Protein AF-A0A834Y189-F1 (afdb_monomer_lite)

pLDDT: mean 79.18, std 19.05, range [30.12, 98.69]

Structure (mmCIF, N/CA/C/O backbone):
data_AF-A0A834Y189-F1
#
_entry.id   AF-A0A834Y189-F1
#
loop_
_atom_site.group_PDB
_atom_site.id
_atom_site.type_symbol
_atom_site.label_atom_id
_atom_site.label_alt_id
_atom_site.label_comp_id
_atom_site.label_asym_id
_atom_site.label_entity_id
_atom_site.label_seq_id
_atom_site.pdbx_PDB_ins_code
_atom_site.Cartn_x
_atom_site.Cartn_y
_atom_site.Cartn_z
_atom_site.occupancy
_atom_site.B_iso_or_equiv
_atom_site.auth_seq_id
_atom_site.auth_comp_id
_atom_site.auth_asym_id
_atom_site.auth_atom_id
_atom_site.pdbx_PDB_model_num
ATOM 1 N N . MET A 1 1 ? -4.504 -9.231 -26.567 1.00 49.62 1 MET A N 1
ATOM 2 C CA . MET A 1 1 ? -4.259 -10.343 -25.628 1.00 49.62 1 MET A CA 1
ATOM 3 C C . MET A 1 1 ? -4.879 -11.575 -26.252 1.00 49.62 1 MET A C 1
ATOM 5 O O . MET A 1 1 ? -5.899 -11.419 -26.913 1.00 49.62 1 MET A O 1
ATOM 9 N N . ASP A 1 2 ? -4.226 -12.731 -26.145 1.00 50.38 2 ASP A N 1
ATOM 10 C CA . ASP A 1 2 ? -4.807 -14.002 -26.591 1.00 50.38 2 ASP A CA 1
ATOM 11 C C . ASP A 1 2 ? -6.052 -14.277 -25.727 1.00 50.38 2 ASP A C 1
ATOM 13 O O . ASP A 1 2 ? -5.916 -14.271 -24.502 1.00 50.38 2 ASP A O 1
ATOM 17 N N . PRO A 1 3 ? -7.253 -14.459 -26.307 1.00 55.09 3 PRO A N 1
ATOM 18 C CA . PRO A 1 3 ? -8.461 -14.758 -25.537 1.00 55.09 3 PRO A CA 1
ATOM 19 C C . PRO A 1 3 ? -8.361 -16.066 -24.729 1.00 55.09 3 PRO A C 1
ATOM 21 O O . PRO A 1 3 ? -9.138 -16.248 -23.798 1.00 55.09 3 PRO A O 1
ATOM 24 N N . ASN A 1 4 ? -7.385 -16.933 -25.030 1.00 58.22 4 ASN A N 1
ATOM 25 C CA . ASN A 1 4 ? -7.093 -18.169 -24.295 1.00 58.22 4 ASN A CA 1
ATOM 26 C C . ASN A 1 4 ? -5.763 -18.113 -23.514 1.00 58.22 4 ASN A C 1
ATOM 28 O O . ASN A 1 4 ? -5.221 -19.153 -23.124 1.00 58.22 4 ASN A O 1
ATOM 32 N N . GLY A 1 5 ? -5.200 -16.916 -23.325 1.00 69.88 5 GLY A N 1
ATOM 33 C CA . GLY A 1 5 ? -3.936 -16.707 -22.624 1.00 69.88 5 GLY A CA 1
ATOM 34 C C . GLY A 1 5 ? -4.126 -16.187 -21.200 1.00 69.88 5 GLY A C 1
ATOM 35 O O . GLY A 1 5 ? -4.955 -15.313 -20.956 1.00 69.88 5 GLY A O 1
ATOM 36 N N . ILE A 1 6 ? -3.320 -16.688 -20.264 1.00 81.19 6 ILE A N 1
ATOM 37 C CA . ILE A 1 6 ? -3.220 -16.156 -18.897 1.00 81.19 6 ILE A CA 1
ATOM 38 C C . ILE A 1 6 ? -1.883 -15.438 -18.771 1.00 81.19 6 ILE A C 1
ATOM 40 O O . ILE A 1 6 ? -0.857 -15.970 -19.180 1.00 81.19 6 ILE A O 1
ATOM 44 N N . THR A 1 7 ? -1.868 -14.246 -18.185 1.00 86.31 7 THR A N 1
ATOM 45 C CA . THR A 1 7 ? -0.626 -13.516 -17.919 1.00 86.31 7 THR A CA 1
ATOM 46 C C . THR A 1 7 ? -0.438 -13.353 -16.420 1.00 86.31 7 THR A C 1
ATOM 48 O O . THR A 1 7 ? -1.322 -12.832 -15.743 1.00 86.31 7 THR A O 1
ATOM 51 N N . LEU A 1 8 ? 0.733 -13.744 -15.920 1.00 87.25 8 LEU A N 1
ATOM 52 C CA . LEU A 1 8 ? 1.151 -13.524 -14.540 1.00 87.25 8 LEU A CA 1
ATOM 53 C C . LEU A 1 8 ? 2.216 -12.433 -14.495 1.00 87.25 8 LEU A C 1
ATOM 55 O O . LEU A 1 8 ? 3.194 -12.505 -15.236 1.00 87.25 8 LEU A O 1
ATOM 59 N N . TYR A 1 9 ? 2.039 -11.467 -13.602 1.00 89.25 9 TYR A N 1
ATOM 60 C CA . TYR A 1 9 ? 3.057 -10.489 -13.234 1.00 89.25 9 TYR A CA 1
ATOM 61 C C . TYR A 1 9 ? 3.503 -10.772 -11.803 1.00 89.25 9 TYR A C 1
ATOM 63 O O . TYR A 1 9 ? 2.657 -10.977 -10.935 1.00 89.25 9 TYR A O 1
ATOM 71 N N . SER A 1 10 ? 4.808 -10.787 -11.552 1.00 84.94 10 SER A N 1
ATOM 72 C CA . SER A 1 10 ? 5.345 -11.076 -10.221 1.00 84.94 10 SER A CA 1
ATOM 73 C C . SER A 1 10 ? 6.594 -10.256 -9.934 1.00 84.94 10 SER A C 1
ATOM 75 O O . SER A 1 10 ? 7.507 -10.211 -10.759 1.00 84.94 10 SER A O 1
ATOM 77 N N . GLY A 1 11 ? 6.626 -9.646 -8.752 1.00 78.75 11 GLY A N 1
ATOM 78 C CA . GLY A 1 11 ? 7.853 -9.211 -8.096 1.00 78.75 11 GLY A CA 1
ATOM 79 C C . GLY A 1 11 ? 8.262 -10.302 -7.116 1.00 78.75 11 GLY A C 1
ATOM 80 O O . GLY A 1 11 ? 7.440 -10.673 -6.280 1.00 78.75 11 GLY A O 1
ATOM 81 N N . VAL A 1 12 ? 9.454 -10.877 -7.251 1.00 69.69 12 VAL A N 1
ATOM 82 C CA . VAL A 1 12 ? 9.902 -11.962 -6.364 1.00 69.69 12 VAL A CA 1
ATOM 83 C C . VAL A 1 12 ? 11.290 -11.653 -5.813 1.00 69.69 12 VAL A C 1
ATOM 85 O O . VAL A 1 12 ? 12.196 -11.381 -6.605 1.00 69.69 12 VAL A O 1
ATOM 88 N N . PRO A 1 13 ? 11.476 -11.717 -4.481 1.00 54.81 13 PRO A N 1
ATOM 89 C CA . PRO A 1 13 ? 12.799 -11.647 -3.880 1.00 54.81 13 PRO A CA 1
ATOM 90 C C . PRO A 1 13 ? 13.594 -12.934 -4.164 1.00 54.81 13 PRO A C 1
ATOM 92 O O . PRO A 1 13 ? 13.035 -13.997 -4.446 1.00 54.81 13 PRO A O 1
ATOM 95 N N . ARG A 1 14 ? 14.926 -12.830 -4.121 1.00 62.88 14 ARG A N 1
ATOM 96 C CA . ARG A 1 14 ? 15.864 -13.888 -4.538 1.00 62.88 14 ARG A CA 1
ATOM 97 C C . ARG A 1 14 ? 15.847 -15.110 -3.607 1.00 62.88 14 ARG A C 1
ATOM 99 O O . ARG A 1 14 ? 15.723 -14.970 -2.395 1.00 62.88 14 ARG A O 1
ATOM 106 N N . PHE A 1 15 ? 16.091 -16.304 -4.166 1.00 50.66 15 PHE A N 1
ATOM 107 C CA . PHE A 1 15 ? 16.378 -17.519 -3.378 1.00 50.66 15 PHE A CA 1
ATOM 108 C C . PHE A 1 15 ? 17.760 -17.449 -2.707 1.00 50.66 15 PHE A C 1
ATOM 110 O O . PHE A 1 15 ? 17.912 -17.843 -1.555 1.00 50.66 15 PHE A O 1
ATOM 117 N N . ASN A 1 16 ? 18.762 -16.905 -3.410 1.00 54.81 16 ASN A N 1
ATOM 118 C CA . ASN A 1 16 ? 20.085 -16.627 -2.863 1.00 54.81 16 ASN A CA 1
ATOM 119 C C . ASN A 1 16 ? 20.350 -15.115 -2.872 1.00 54.81 16 ASN A C 1
ATOM 121 O O . ASN A 1 16 ? 20.464 -14.510 -3.938 1.00 54.81 16 ASN A O 1
ATOM 125 N N . LYS A 1 17 ? 20.475 -14.511 -1.684 1.00 53.56 17 LYS A N 1
ATOM 126 C CA . LYS A 1 17 ? 20.729 -13.068 -1.526 1.00 53.56 17 LYS A CA 1
ATOM 127 C C . LYS A 1 17 ? 22.071 -12.610 -2.125 1.00 53.56 17 LYS A C 1
ATOM 129 O O . LYS A 1 17 ? 22.239 -11.418 -2.339 1.00 53.56 17 LYS A O 1
ATOM 134 N N . SER A 1 18 ? 23.006 -13.522 -2.425 1.00 49.28 18 SER A N 1
ATOM 135 C CA . SER A 1 18 ? 24.303 -13.179 -3.036 1.00 49.28 18 SER A CA 1
ATOM 136 C C . SER A 1 18 ? 24.320 -13.152 -4.570 1.00 49.28 18 SER A C 1
ATOM 138 O O . SER A 1 18 ? 25.328 -12.756 -5.154 1.00 49.28 18 SER A O 1
ATOM 140 N N . ASP A 1 19 ? 23.233 -13.543 -5.246 1.00 51.47 19 ASP A N 1
ATOM 141 C CA . ASP A 1 19 ? 23.161 -13.523 -6.711 1.00 51.47 19 ASP A CA 1
ATOM 142 C C . ASP A 1 19 ? 22.630 -12.174 -7.223 1.00 51.47 19 ASP A C 1
ATOM 144 O O . ASP A 1 19 ? 21.427 -11.979 -7.403 1.00 51.47 19 ASP A O 1
ATOM 148 N N . TYR A 1 20 ? 23.528 -11.206 -7.425 1.00 49.34 20 TYR A N 1
ATOM 149 C CA . TYR A 1 20 ? 23.245 -9.838 -7.910 1.00 49.34 20 TYR A CA 1
ATOM 150 C C . TYR A 1 20 ? 22.796 -9.756 -9.380 1.00 49.34 20 TYR A C 1
ATOM 152 O O . TYR A 1 20 ? 22.623 -8.665 -9.932 1.00 49.34 20 TYR A O 1
ATOM 160 N N . TYR A 1 21 ? 22.585 -10.905 -10.025 1.00 50.84 21 TYR A N 1
ATOM 161 C CA . TYR A 1 21 ? 22.419 -11.012 -11.472 1.00 50.84 21 TYR A CA 1
ATOM 162 C C . TYR A 1 21 ? 21.023 -11.436 -11.919 1.00 50.84 21 TYR A C 1
ATOM 164 O O . TYR A 1 21 ? 20.782 -11.534 -13.124 1.00 50.84 21 TYR A O 1
ATOM 172 N N . SER A 1 22 ? 20.102 -11.649 -10.980 1.00 52.84 22 SER A N 1
ATOM 173 C CA . SER A 1 22 ? 18.756 -12.134 -11.271 1.00 52.84 22 SER A CA 1
ATOM 174 C C . SER A 1 22 ? 17.738 -10.985 -11.386 1.00 52.84 22 SER A C 1
ATOM 176 O O . SER A 1 22 ? 17.732 -10.084 -10.546 1.00 52.84 22 SER A O 1
ATOM 178 N N . PRO A 1 23 ? 16.862 -10.993 -12.407 1.00 58.03 23 PRO A N 1
ATOM 179 C CA . PRO A 1 23 ? 15.781 -10.023 -12.504 1.00 58.03 23 PRO A CA 1
ATOM 180 C C . PRO A 1 23 ? 14.774 -10.244 -11.369 1.00 58.03 23 PRO A C 1
ATOM 182 O O . PRO A 1 23 ? 14.603 -11.370 -10.914 1.00 58.03 23 PRO A O 1
ATOM 185 N N . SER A 1 24 ? 14.094 -9.191 -10.921 1.00 72.56 24 SER A N 1
ATOM 186 C CA . SER A 1 24 ? 13.143 -9.271 -9.804 1.00 72.56 24 SER A CA 1
ATOM 187 C C . SER A 1 24 ? 11.694 -8.965 -10.189 1.00 72.56 24 SER A C 1
ATOM 189 O O . SER A 1 24 ? 10.791 -9.392 -9.477 1.00 72.56 24 SER A O 1
ATOM 191 N N . ILE A 1 25 ? 11.437 -8.344 -11.354 1.00 82.12 25 ILE A N 1
ATOM 192 C CA . ILE A 1 25 ? 10.079 -8.154 -11.903 1.00 82.12 25 ILE A CA 1
ATOM 193 C C . ILE A 1 25 ? 9.897 -8.930 -13.204 1.00 82.12 25 ILE A C 1
ATOM 195 O O . ILE A 1 25 ? 10.585 -8.682 -14.201 1.00 82.12 25 ILE A O 1
ATOM 199 N N . PHE A 1 26 ? 8.885 -9.795 -13.218 1.00 84.56 26 PHE A N 1
ATOM 200 C CA . PHE A 1 26 ? 8.598 -10.726 -14.301 1.00 84.56 26 PHE A CA 1
ATOM 201 C C . PHE A 1 26 ? 7.186 -10.568 -14.847 1.00 84.56 26 PHE A C 1
ATOM 203 O O . PHE A 1 26 ? 6.243 -10.263 -14.116 1.00 84.56 26 PHE A O 1
ATOM 210 N N . ARG A 1 27 ? 7.041 -10.876 -16.135 1.00 87.75 27 ARG A N 1
ATOM 211 C CA . ARG A 1 27 ? 5.776 -11.276 -16.743 1.00 87.75 27 ARG A CA 1
ATOM 212 C C . ARG A 1 27 ? 5.956 -12.611 -17.430 1.00 87.75 27 ARG A C 1
ATOM 214 O O . ARG A 1 27 ? 6.825 -12.725 -18.287 1.00 87.75 27 ARG A O 1
ATOM 221 N N . THR A 1 28 ? 5.086 -13.560 -17.119 1.00 85.69 28 THR A N 1
ATOM 222 C CA . THR A 1 28 ? 4.997 -14.837 -17.828 1.00 85.69 28 THR A CA 1
ATOM 223 C C . THR A 1 28 ? 3.644 -14.922 -18.516 1.00 85.69 28 THR A C 1
ATOM 225 O O . THR A 1 28 ? 2.607 -14.792 -17.861 1.00 85.69 28 THR A O 1
ATOM 228 N N . ASN A 1 29 ? 3.644 -15.118 -19.834 1.00 83.50 29 ASN A N 1
ATOM 229 C CA . ASN A 1 29 ? 2.428 -15.416 -20.583 1.00 83.50 29 ASN A CA 1
ATOM 230 C C . ASN A 1 29 ? 2.274 -16.930 -20.715 1.00 83.50 29 ASN A C 1
ATOM 232 O O . ASN A 1 29 ? 3.210 -17.620 -21.108 1.00 83.50 29 ASN A O 1
ATOM 236 N N . PHE A 1 30 ? 1.079 -17.431 -20.439 1.00 82.50 30 PHE A N 1
ATOM 237 C CA . PHE A 1 30 ? 0.715 -18.836 -20.517 1.00 82.50 30 PHE A CA 1
ATOM 238 C C . PHE A 1 30 ? -0.356 -19.046 -21.577 1.00 82.50 30 PHE A C 1
ATOM 240 O O . PHE A 1 30 ? -1.273 -18.234 -21.706 1.00 82.50 30 PHE A O 1
ATOM 247 N N . LYS A 1 31 ? -0.278 -20.169 -22.291 1.00 82.12 31 LYS A N 1
ATOM 248 C CA . LYS A 1 31 ? -1.359 -20.658 -23.147 1.00 82.12 31 LYS A CA 1
ATOM 249 C C . LYS A 1 31 ? -2.154 -21.704 -22.396 1.00 82.12 31 LYS A C 1
ATOM 251 O O . LYS A 1 31 ? -1.568 -22.666 -21.900 1.00 82.12 31 LYS A O 1
ATOM 256 N N . LEU A 1 32 ? -3.476 -21.574 -22.391 1.00 77.62 32 LEU A N 1
ATOM 257 C CA . LEU A 1 32 ? -4.332 -22.663 -21.951 1.00 77.62 32 LEU A CA 1
ATOM 258 C C . LEU A 1 32 ? -4.356 -23.758 -23.023 1.00 77.62 32 LEU A C 1
ATOM 260 O O . LEU A 1 32 ? -4.771 -23.532 -24.162 1.00 77.62 32 LEU A O 1
ATOM 264 N N . LYS A 1 33 ? -3.898 -24.955 -22.661 1.00 78.12 33 LYS A N 1
ATOM 265 C CA . LYS A 1 33 ? -4.078 -26.169 -23.458 1.00 78.12 33 LYS A CA 1
ATOM 266 C C . LYS A 1 33 ? -5.354 -26.901 -23.043 1.00 78.12 33 LYS A C 1
ATOM 268 O O . LYS A 1 33 ? -5.911 -26.690 -21.963 1.00 78.12 33 LYS A O 1
ATOM 273 N N . ASN A 1 34 ? -5.797 -27.822 -23.898 1.00 73.38 34 ASN A N 1
ATOM 274 C CA . ASN A 1 34 ? -6.857 -28.767 -23.551 1.00 73.38 34 ASN A CA 1
ATOM 275 C C . ASN A 1 34 ? -6.477 -29.506 -22.254 1.00 73.38 34 ASN A C 1
ATOM 277 O O . ASN A 1 34 ? -5.336 -29.945 -22.120 1.00 73.38 34 ASN A O 1
ATOM 281 N N . LYS A 1 35 ? -7.442 -29.670 -21.335 1.00 75.25 35 LYS A N 1
ATOM 282 C CA . LYS A 1 35 ? -7.289 -30.243 -19.976 1.00 75.25 35 LYS A CA 1
ATOM 283 C C . LYS A 1 35 ? -6.727 -29.308 -18.890 1.00 75.25 35 LYS A C 1
ATOM 285 O O . LYS A 1 35 ? -6.301 -29.794 -17.850 1.00 75.25 35 LYS A O 1
ATOM 290 N N . GLY A 1 36 ? -6.748 -27.987 -19.089 1.00 73.25 36 GLY A N 1
ATOM 291 C CA . GLY A 1 36 ? -6.416 -27.030 -18.020 1.00 73.25 36 GLY A CA 1
ATOM 292 C C . GLY A 1 36 ? -4.919 -26.884 -17.728 1.00 73.25 36 GLY A C 1
ATOM 293 O O . GLY A 1 36 ? -4.547 -26.288 -16.723 1.00 73.25 36 GLY A O 1
ATOM 294 N N . VAL A 1 37 ? -4.058 -27.417 -18.600 1.00 77.69 37 VAL A N 1
ATOM 295 C CA . VAL A 1 37 ? -2.602 -27.258 -18.502 1.00 77.69 37 VAL A CA 1
ATOM 296 C C . VAL A 1 37 ? -2.208 -25.888 -19.054 1.00 77.69 37 VAL A C 1
ATOM 298 O O . VAL A 1 37 ? -2.653 -25.505 -20.139 1.00 77.69 37 VAL A O 1
ATOM 301 N N . LEU A 1 38 ? -1.381 -25.159 -18.306 1.00 76.19 38 LEU A N 1
ATOM 302 C CA . LEU A 1 38 ? -0.834 -23.861 -18.693 1.00 76.19 38 LEU A CA 1
ATOM 303 C C . LEU A 1 38 ? 0.617 -24.020 -19.138 1.00 76.19 38 LEU A C 1
ATOM 305 O O . LEU A 1 38 ? 1.479 -24.341 -18.324 1.00 76.19 38 LEU A O 1
ATOM 309 N N . ASP A 1 39 ? 0.887 -23.736 -20.409 1.00 74.31 39 ASP A N 1
ATOM 310 C CA . ASP A 1 39 ? 2.247 -23.769 -20.948 1.00 74.31 39 ASP A CA 1
ATOM 311 C C . ASP A 1 39 ? 2.804 -22.349 -21.082 1.00 74.31 39 ASP A C 1
ATOM 313 O O . ASP A 1 39 ? 2.147 -21.513 -21.714 1.00 74.31 39 ASP A O 1
ATOM 317 N N . PRO A 1 40 ? 3.999 -22.049 -20.540 1.00 73.19 40 PRO A N 1
ATOM 318 C CA . PRO A 1 40 ? 4.622 -20.745 -20.716 1.00 73.19 40 PRO A CA 1
ATOM 319 C C . PRO A 1 40 ? 4.997 -20.530 -22.189 1.00 73.19 40 PRO A C 1
ATOM 321 O O . PRO A 1 40 ? 5.633 -21.374 -22.818 1.00 73.19 40 PRO A O 1
ATOM 324 N N . ILE A 1 41 ? 4.592 -19.389 -22.741 1.00 74.12 41 ILE A N 1
ATOM 325 C CA . ILE A 1 41 ? 4.824 -18.998 -24.138 1.00 74.12 41 ILE A CA 1
ATOM 326 C C . ILE A 1 41 ? 5.997 -18.024 -24.231 1.00 74.12 41 ILE A C 1
ATOM 328 O O . ILE A 1 41 ? 6.857 -18.153 -25.100 1.00 74.12 41 ILE A O 1
ATOM 332 N N . ASP A 1 42 ? 6.017 -17.025 -23.351 1.00 72.69 42 ASP A N 1
ATOM 333 C CA . ASP A 1 42 ? 7.048 -15.999 -23.311 1.00 72.69 42 ASP A CA 1
ATOM 334 C C . ASP A 1 42 ? 7.261 -15.481 -21.881 1.00 72.69 42 ASP A C 1
ATOM 336 O O . ASP A 1 42 ? 6.418 -15.660 -20.993 1.00 72.69 42 ASP A O 1
ATOM 340 N N . ILE A 1 43 ? 8.428 -14.867 -21.673 1.00 75.25 43 ILE A N 1
ATOM 341 C CA . ILE A 1 43 ? 8.825 -14.253 -20.409 1.00 75.25 43 ILE A CA 1
ATOM 342 C C . ILE A 1 43 ? 9.417 -12.871 -20.703 1.00 75.25 43 ILE A C 1
ATOM 344 O O . ILE A 1 43 ? 10.286 -12.732 -21.569 1.00 75.25 43 ILE A O 1
ATOM 348 N N . GLN A 1 44 ? 8.961 -11.866 -19.955 1.00 75.25 44 GLN A N 1
ATOM 349 C CA . GLN A 1 44 ? 9.541 -10.525 -19.891 1.00 75.25 44 GLN A CA 1
ATOM 350 C C . GLN A 1 44 ? 10.159 -10.302 -18.509 1.00 75.25 44 GLN A C 1
ATOM 352 O O . GLN A 1 44 ? 9.527 -10.634 -17.506 1.00 75.25 44 GLN A O 1
ATOM 357 N N . THR A 1 45 ? 11.351 -9.713 -18.439 1.00 74.44 45 THR A N 1
ATOM 358 C CA . THR A 1 45 ? 12.079 -9.510 -17.177 1.00 74.44 45 THR A CA 1
ATOM 359 C C . THR A 1 45 ? 12.643 -8.096 -17.044 1.00 74.44 45 THR A C 1
ATOM 361 O O . THR A 1 45 ? 12.821 -7.380 -18.038 1.00 74.44 45 THR A O 1
ATOM 364 N N . SER A 1 46 ? 12.969 -7.681 -15.815 1.00 62.50 46 SER A N 1
ATOM 365 C CA . SER A 1 46 ? 13.871 -6.542 -15.593 1.00 62.50 46 SER A CA 1
ATOM 366 C C . SER A 1 46 ? 15.258 -6.812 -16.184 1.00 62.50 46 SER A C 1
ATOM 368 O O . SER A 1 46 ? 15.594 -7.945 -16.545 1.00 62.50 46 SER A O 1
ATOM 370 N N . GLN A 1 47 ? 16.041 -5.748 -16.384 1.00 60.28 47 GLN A N 1
ATOM 371 C CA . GLN A 1 47 ? 17.406 -5.893 -16.873 1.00 60.28 47 GLN A CA 1
ATOM 372 C C . GLN A 1 47 ? 18.347 -6.270 -15.725 1.00 60.28 47 GLN A C 1
ATOM 374 O O . GLN A 1 47 ? 18.348 -5.628 -14.679 1.00 60.28 47 GLN A O 1
ATOM 379 N N . ASN A 1 48 ? 19.203 -7.256 -15.970 1.00 56.25 48 ASN A N 1
ATOM 380 C CA . ASN A 1 48 ? 20.255 -7.660 -15.043 1.00 56.25 48 ASN A CA 1
ATOM 381 C C . ASN A 1 48 ? 21.398 -6.612 -15.035 1.00 56.25 48 ASN A C 1
ATOM 383 O O . ASN A 1 48 ? 21.584 -5.890 -16.022 1.00 56.25 48 ASN A O 1
ATOM 387 N N . TYR A 1 49 ? 22.198 -6.570 -13.962 1.00 51.12 49 TYR A N 1
ATOM 388 C CA . TYR A 1 49 ? 23.472 -5.822 -13.859 1.00 51.12 49 TYR A CA 1
ATOM 389 C C . TYR A 1 49 ? 23.429 -4.273 -13.773 1.00 51.12 49 TYR A C 1
ATOM 391 O O . TYR A 1 49 ? 24.463 -3.645 -13.976 1.00 51.12 49 TYR A O 1
ATOM 399 N N . LYS A 1 50 ? 22.299 -3.602 -13.495 1.00 53.16 50 LYS A N 1
ATOM 400 C CA . LYS A 1 50 ? 22.245 -2.118 -13.464 1.00 53.16 50 LYS A CA 1
ATOM 401 C C . LYS A 1 50 ? 21.346 -1.541 -12.369 1.00 53.16 50 LYS A C 1
ATOM 403 O O . LYS A 1 50 ? 20.179 -1.365 -12.694 1.00 53.16 50 LYS A O 1
ATOM 408 N N . ARG A 1 51 ? 21.874 -1.131 -11.191 1.00 49.53 51 ARG A N 1
ATOM 409 C CA . ARG A 1 51 ? 21.181 -0.591 -9.962 1.00 49.53 51 ARG A CA 1
ATOM 410 C C . ARG A 1 51 ? 19.938 0.308 -10.148 1.00 49.53 51 ARG A C 1
ATOM 412 O O . ARG A 1 51 ? 19.166 0.567 -9.233 1.00 49.53 51 ARG A O 1
ATOM 419 N N . ILE A 1 52 ? 19.786 0.848 -11.339 1.00 52.31 52 ILE A N 1
ATOM 420 C CA . ILE A 1 52 ? 18.661 1.613 -11.860 1.00 52.31 52 ILE A CA 1
ATOM 421 C C . ILE A 1 52 ? 17.397 0.739 -12.021 1.00 52.31 52 ILE A C 1
ATOM 423 O O . ILE A 1 52 ? 16.268 1.238 -12.005 1.00 52.31 52 ILE A O 1
ATOM 427 N N . TRP A 1 53 ? 17.596 -0.563 -12.188 1.00 51.44 53 TRP A N 1
ATOM 428 C CA . TRP A 1 53 ? 16.611 -1.632 -12.201 1.00 51.44 53 TRP A CA 1
ATOM 429 C C . TRP A 1 53 ? 16.507 -2.262 -10.811 1.00 51.44 53 TRP A C 1
ATOM 431 O O . TRP A 1 53 ? 17.337 -1.982 -9.953 1.00 51.44 53 TRP A O 1
ATOM 441 N N . PRO A 1 54 ? 15.480 -3.077 -10.558 1.00 53.12 54 PRO A N 1
ATOM 442 C CA . PRO A 1 54 ? 15.412 -3.826 -9.324 1.00 53.12 54 PRO A CA 1
ATOM 443 C C . PRO A 1 54 ? 16.334 -5.067 -9.454 1.00 53.12 54 PRO A C 1
ATOM 445 O O . PRO A 1 54 ? 16.349 -5.727 -10.503 1.00 53.12 54 PRO A O 1
ATOM 448 N N . HIS A 1 55 ? 17.169 -5.306 -8.435 1.00 50.72 55 HIS A N 1
ATOM 449 C CA . HIS A 1 55 ? 18.267 -6.292 -8.374 1.00 50.72 55 HIS A CA 1
ATOM 450 C C . HIS A 1 55 ? 18.102 -7.358 -7.296 1.00 50.72 55 HIS A C 1
ATOM 452 O O . HIS A 1 55 ? 19.036 -8.110 -7.026 1.00 50.72 55 HIS A O 1
ATOM 458 N N . GLY A 1 56 ? 16.915 -7.456 -6.708 1.00 49.88 56 GLY A N 1
ATOM 459 C CA . GLY A 1 56 ? 16.528 -8.528 -5.809 1.00 49.88 56 GLY A CA 1
ATOM 460 C C . GLY A 1 56 ? 16.882 -8.301 -4.340 1.00 49.88 56 GLY A C 1
ATOM 461 O O . GLY A 1 56 ? 16.817 -9.262 -3.573 1.00 49.88 56 GLY A O 1
ATOM 462 N N . ASP A 1 57 ? 17.271 -7.082 -3.955 1.00 58.31 57 ASP A N 1
ATOM 463 C CA . ASP A 1 57 ? 17.229 -6.606 -2.559 1.00 58.31 57 ASP A CA 1
ATOM 464 C C . ASP A 1 57 ? 15.887 -5.931 -2.238 1.00 58.31 57 ASP A C 1
ATOM 466 O O . ASP A 1 57 ? 15.669 -5.475 -1.119 1.00 58.31 57 ASP A O 1
ATOM 470 N N . GLU A 1 58 ? 14.979 -5.873 -3.218 1.00 69.94 58 GLU A N 1
ATOM 471 C CA . GLU A 1 58 ? 13.658 -5.292 -3.031 1.00 69.94 58 GLU A CA 1
ATOM 472 C C . GLU A 1 58 ? 12.767 -6.198 -2.182 1.00 69.94 58 GLU A C 1
ATOM 474 O O . GLU A 1 58 ? 12.629 -7.395 -2.456 1.00 69.94 58 GLU A O 1
ATOM 479 N N . ASP A 1 59 ? 12.092 -5.597 -1.207 1.00 82.12 59 ASP A N 1
ATOM 480 C CA . ASP A 1 59 ? 11.019 -6.254 -0.469 1.00 82.12 59 ASP A CA 1
ATOM 481 C C . ASP A 1 59 ? 9.667 -5.827 -1.056 1.00 82.12 59 ASP A C 1
ATOM 483 O O . ASP A 1 59 ? 9.237 -4.676 -0.926 1.00 82.12 59 ASP A O 1
ATOM 487 N N . TYR A 1 60 ? 9.047 -6.741 -1.810 1.00 88.19 60 TYR A N 1
ATOM 488 C CA . TYR A 1 60 ? 7.804 -6.505 -2.544 1.00 88.19 60 TYR A CA 1
ATOM 489 C C . TYR A 1 60 ? 6.586 -6.675 -1.643 1.00 88.19 60 TYR A C 1
ATOM 491 O O . TYR A 1 60 ? 6.362 -7.741 -1.074 1.00 88.19 60 TYR A O 1
ATOM 499 N N . VAL A 1 61 ? 5.719 -5.663 -1.626 1.00 91.75 61 VAL A N 1
ATOM 500 C CA . VAL A 1 61 ? 4.525 -5.644 -0.765 1.00 91.75 61 VAL A CA 1
ATOM 501 C C . VAL A 1 61 ? 3.214 -5.795 -1.530 1.00 91.75 61 VAL A C 1
ATOM 503 O O . VAL A 1 61 ? 2.190 -6.118 -0.932 1.00 91.75 61 VAL A O 1
ATOM 506 N N . GLY A 1 62 ? 3.212 -5.570 -2.848 1.00 91.19 62 GLY A N 1
ATOM 507 C CA . GLY A 1 62 ? 2.008 -5.736 -3.661 1.00 91.19 62 GLY A CA 1
ATOM 508 C C . GLY A 1 62 ? 2.181 -5.381 -5.135 1.00 91.19 62 GLY A C 1
ATOM 509 O O . GLY A 1 62 ? 3.108 -4.672 -5.529 1.00 91.19 62 GLY A O 1
ATOM 510 N N . SER A 1 63 ? 1.256 -5.871 -5.964 1.00 93.44 63 SER A N 1
ATOM 511 C CA . SER A 1 63 ? 1.163 -5.496 -7.377 1.00 93.44 63 SER A CA 1
ATOM 512 C C . SER A 1 63 ? -0.289 -5.340 -7.820 1.00 93.44 63 SER A C 1
ATOM 514 O O . SER A 1 63 ? -1.167 -6.074 -7.366 1.00 93.44 63 SER A O 1
ATOM 516 N N . PHE A 1 64 ? -0.554 -4.370 -8.699 1.00 93.31 64 PHE A N 1
ATOM 517 C CA . PHE A 1 64 ? -1.913 -4.007 -9.099 1.00 93.31 64 PHE A CA 1
ATOM 518 C C . PHE A 1 64 ? -2.022 -3.758 -10.599 1.00 93.31 64 PHE A C 1
ATOM 520 O O . PHE A 1 64 ? -1.246 -3.009 -11.192 1.00 93.31 64 PHE A O 1
ATOM 527 N N . TYR A 1 65 ? -3.050 -4.344 -11.210 1.00 91.19 65 TYR A N 1
ATOM 528 C CA . TYR A 1 65 ? -3.446 -4.041 -12.580 1.00 91.19 65 TYR A CA 1
ATOM 529 C C . TYR A 1 65 ? -4.239 -2.733 -12.594 1.00 91.19 65 TYR A C 1
ATOM 531 O O . TYR A 1 65 ? -5.333 -2.671 -12.036 1.00 91.19 65 TYR A O 1
ATOM 539 N N . VAL A 1 66 ? -3.723 -1.712 -13.276 1.00 90.12 66 VAL A N 1
ATOM 540 C CA . VAL A 1 66 ? -4.372 -0.398 -13.376 1.00 90.12 66 VAL A CA 1
ATOM 541 C C . VAL A 1 66 ? -4.403 0.008 -14.839 1.00 90.12 66 VAL A C 1
ATOM 543 O O . VAL A 1 66 ? -3.358 0.127 -15.467 1.00 90.12 66 VAL A O 1
ATOM 546 N N . ASP A 1 67 ? -5.592 0.150 -15.418 1.00 87.56 67 ASP A N 1
ATOM 547 C CA . ASP A 1 67 ? -5.785 0.544 -16.818 1.00 87.56 67 ASP A CA 1
ATOM 548 C C . ASP A 1 67 ? -4.886 -0.237 -17.800 1.00 87.56 67 ASP A C 1
ATOM 550 O O . ASP A 1 67 ? -5.045 -1.449 -17.988 1.00 87.56 67 ASP A O 1
ATOM 554 N N . HIS A 1 68 ? -3.905 0.431 -18.407 1.00 86.81 68 HIS A N 1
ATOM 555 C CA . HIS A 1 68 ? -2.964 -0.113 -19.388 1.00 86.81 68 HIS A CA 1
ATOM 556 C C . HIS A 1 68 ? -1.591 -0.505 -18.794 1.00 86.81 68 HIS A C 1
ATOM 558 O O . HIS A 1 68 ? -0.697 -0.942 -19.527 1.00 86.81 68 HIS A O 1
ATOM 564 N N . GLN A 1 69 ? -1.428 -0.399 -17.474 1.00 90.19 69 GLN A N 1
ATOM 565 C CA . GLN A 1 69 ? -0.184 -0.600 -16.730 1.00 90.19 69 GLN A CA 1
ATOM 566 C C . GLN A 1 69 ? -0.332 -1.623 -15.589 1.00 90.19 69 GLN A C 1
ATOM 568 O O . GLN A 1 69 ? -1.434 -1.986 -15.167 1.00 90.19 69 GLN A O 1
ATOM 573 N N . VAL A 1 70 ? 0.799 -2.129 -15.111 1.00 92.75 70 VAL A N 1
ATOM 574 C CA . VAL A 1 70 ? 0.898 -2.885 -13.859 1.00 92.75 70 VAL A CA 1
ATOM 575 C C . VAL A 1 70 ? 1.836 -2.124 -12.939 1.00 92.75 70 VAL A C 1
ATOM 577 O O . VAL A 1 70 ? 2.931 -1.743 -13.359 1.00 92.75 70 VAL A O 1
ATOM 580 N N . LEU A 1 71 ? 1.377 -1.891 -11.713 1.00 94.50 71 LEU A N 1
ATOM 581 C CA . LEU A 1 71 ? 2.144 -1.234 -10.665 1.00 94.50 71 LEU A CA 1
ATOM 582 C C . LEU A 1 71 ? 2.705 -2.270 -9.695 1.00 94.50 71 LEU A C 1
ATOM 584 O O . LEU A 1 71 ? 2.005 -3.222 -9.354 1.00 94.50 71 LEU A O 1
ATOM 588 N N . PHE A 1 72 ? 3.933 -2.061 -9.234 1.00 94.62 72 PHE A N 1
ATOM 589 C CA . PHE A 1 72 ? 4.610 -2.871 -8.223 1.00 94.62 72 PHE A CA 1
ATOM 590 C C . PHE A 1 72 ? 5.072 -1.963 -7.096 1.00 94.62 72 PHE A C 1
ATOM 592 O O . PHE A 1 72 ? 5.760 -0.981 -7.352 1.00 94.62 72 PHE A O 1
ATOM 599 N N . PHE A 1 73 ? 4.715 -2.304 -5.868 1.00 94.62 73 PHE A N 1
ATOM 600 C CA . PHE A 1 73 ? 5.110 -1.571 -4.674 1.00 94.62 73 PHE A CA 1
ATOM 601 C C . PHE A 1 73 ? 6.148 -2.389 -3.922 1.00 94.62 73 PHE A C 1
ATOM 603 O O . PHE A 1 73 ? 5.954 -3.588 -3.694 1.00 94.62 73 PHE A O 1
ATOM 610 N N . PHE A 1 74 ? 7.252 -1.745 -3.571 1.00 91.12 74 PHE A N 1
ATOM 611 C CA . PHE A 1 74 ? 8.361 -2.368 -2.864 1.00 91.12 74 PHE A CA 1
ATOM 612 C C . PHE A 1 74 ? 9.199 -1.318 -2.145 1.00 91.12 74 PHE A C 1
ATOM 614 O O . PHE A 1 74 ? 9.043 -0.118 -2.370 1.00 91.12 74 PHE A O 1
ATOM 621 N N . GLN A 1 75 ? 10.102 -1.780 -1.298 1.00 87.56 75 GLN A N 1
ATOM 622 C CA . GLN A 1 75 ? 11.147 -0.958 -0.702 1.00 87.56 75 GLN A CA 1
ATOM 623 C C . GLN A 1 75 ? 12.522 -1.456 -1.137 1.00 87.56 75 GLN A C 1
ATOM 625 O O . GLN A 1 75 ? 12.698 -2.648 -1.378 1.00 87.56 75 GLN A O 1
ATOM 630 N N . GLU A 1 76 ? 13.479 -0.544 -1.261 1.00 79.56 76 GLU A N 1
ATOM 631 C CA . GLU A 1 76 ? 14.862 -0.842 -1.638 1.00 79.56 76 GLU A CA 1
ATOM 632 C C . GLU A 1 76 ? 15.831 -0.016 -0.788 1.00 79.56 76 GLU A C 1
ATOM 634 O O . GLU A 1 76 ? 15.513 1.104 -0.383 1.00 79.56 76 GLU A O 1
ATOM 639 N N . THR A 1 77 ? 17.031 -0.539 -0.545 1.00 71.38 77 THR A N 1
ATOM 640 C CA . THR A 1 77 ? 18.096 0.229 0.107 1.00 71.38 77 THR A CA 1
ATOM 641 C C . THR A 1 77 ? 18.794 1.123 -0.914 1.00 71.38 77 THR A C 1
ATOM 643 O O . THR A 1 77 ? 19.272 0.672 -1.958 1.00 71.38 77 THR A O 1
ATOM 646 N N . GLY A 1 78 ? 18.852 2.413 -0.612 1.00 60.91 78 GLY A N 1
ATOM 647 C CA . GLY A 1 78 ? 19.541 3.415 -1.401 1.00 60.91 78 GLY A CA 1
ATOM 648 C C . GLY A 1 78 ? 21.064 3.347 -1.291 1.00 60.91 78 GLY A C 1
ATOM 649 O O . GLY A 1 78 ? 21.635 2.986 -0.268 1.00 60.91 78 GLY A O 1
ATOM 650 N N . SER A 1 79 ? 21.745 3.778 -2.351 1.00 47.41 79 SER A N 1
ATOM 651 C CA . SER A 1 79 ? 23.121 4.312 -2.284 1.00 47.41 79 SER A CA 1
ATOM 652 C C . SER A 1 79 ? 23.173 5.708 -2.917 1.00 47.41 79 SER A C 1
ATOM 654 O O . SER A 1 79 ? 24.168 6.096 -3.524 1.00 47.41 79 SER A O 1
ATOM 656 N N . VAL A 1 80 ? 22.042 6.416 -2.872 1.00 49.41 80 VAL A N 1
ATOM 657 C CA . VAL A 1 80 ? 21.770 7.634 -3.634 1.00 49.41 80 VAL A CA 1
ATOM 658 C C . VAL A 1 80 ? 21.821 8.821 -2.680 1.00 49.41 80 VAL A C 1
ATOM 660 O O . VAL A 1 80 ? 21.090 8.847 -1.701 1.00 49.41 80 VAL A O 1
ATOM 663 N N . ASP A 1 81 ? 22.654 9.816 -2.977 1.00 48.09 81 ASP A N 1
ATOM 664 C CA . ASP A 1 81 ? 22.559 11.135 -2.342 1.00 48.09 81 ASP A CA 1
ATOM 665 C C . ASP A 1 81 ? 21.411 11.904 -3.026 1.00 48.09 81 ASP A C 1
ATOM 667 O O . ASP A 1 81 ? 21.619 12.690 -3.958 1.00 48.09 81 ASP A O 1
ATOM 671 N N . GLU A 1 82 ? 20.166 11.598 -2.637 1.00 49.97 82 GLU A N 1
ATOM 672 C CA . GLU A 1 82 ? 18.963 12.177 -3.260 1.00 49.97 82 GLU A CA 1
ATOM 673 C C . GLU A 1 82 ? 18.855 13.698 -3.030 1.00 49.97 82 GLU A C 1
ATOM 675 O O . GLU A 1 82 ? 18.236 14.386 -3.844 1.00 49.97 82 GLU A O 1
ATOM 680 N N . ASN A 1 83 ? 19.565 14.261 -2.039 1.00 45.69 83 ASN A N 1
ATOM 681 C CA . ASN A 1 83 ? 19.662 15.714 -1.832 1.00 45.69 83 ASN A CA 1
ATOM 682 C C . ASN A 1 83 ? 20.289 16.440 -3.030 1.00 45.69 83 ASN A C 1
ATOM 684 O O . ASN A 1 83 ? 20.033 17.624 -3.248 1.00 45.69 83 ASN A O 1
ATOM 688 N N . LYS A 1 84 ? 21.093 15.741 -3.838 1.00 49.00 84 LYS A N 1
ATOM 689 C CA . LYS A 1 84 ? 21.694 16.305 -5.053 1.00 49.00 84 LYS A CA 1
ATOM 690 C C . LYS A 1 84 ? 20.870 16.054 -6.316 1.00 49.00 84 LYS A C 1
ATOM 692 O O . LYS A 1 84 ? 21.241 16.565 -7.369 1.00 49.00 84 LYS A O 1
ATOM 697 N N . LYS A 1 85 ? 19.769 15.289 -6.243 1.00 51.69 85 LYS A N 1
ATOM 698 C CA . LYS A 1 85 ? 19.042 14.751 -7.415 1.00 51.69 85 LYS A CA 1
ATOM 699 C C . LYS A 1 85 ? 19.954 13.969 -8.370 1.00 51.69 85 LYS A C 1
ATOM 701 O O . LYS A 1 85 ? 19.789 14.002 -9.592 1.00 51.69 85 LYS A O 1
ATOM 706 N N . ILE A 1 86 ? 20.949 13.286 -7.803 1.00 51.16 86 ILE A N 1
ATOM 707 C CA . ILE A 1 86 ? 21.967 12.539 -8.540 1.00 51.16 86 ILE A CA 1
ATOM 708 C C . ILE A 1 86 ? 21.804 11.064 -8.229 1.00 51.16 86 ILE A C 1
ATOM 710 O O . ILE A 1 86 ? 22.062 10.629 -7.110 1.00 51.16 86 ILE A O 1
ATOM 714 N N . GLN A 1 87 ? 21.455 10.277 -9.242 1.00 53.09 87 GLN A N 1
ATOM 715 C CA . GLN A 1 87 ? 21.611 8.836 -9.150 1.00 53.09 87 GLN A CA 1
ATOM 716 C C . GLN A 1 87 ? 23.075 8.478 -9.437 1.00 53.09 87 GLN A C 1
ATOM 718 O O . GLN A 1 87 ? 23.533 8.571 -10.578 1.00 53.09 87 GLN A O 1
ATOM 723 N N . ILE A 1 88 ? 23.810 8.088 -8.391 1.00 50.97 88 ILE A N 1
ATOM 724 C CA . ILE A 1 88 ? 25.171 7.559 -8.519 1.00 50.97 88 ILE A CA 1
ATOM 725 C C . ILE A 1 88 ? 25.063 6.110 -8.990 1.00 50.97 88 ILE A C 1
ATOM 727 O O . ILE A 1 88 ? 24.513 5.253 -8.294 1.00 50.97 88 ILE A O 1
ATOM 731 N N . ILE A 1 89 ? 25.580 5.837 -10.184 1.00 49.91 89 ILE A N 1
ATOM 732 C CA . ILE A 1 89 ? 25.800 4.466 -10.638 1.00 49.91 89 ILE A CA 1
ATOM 733 C C . ILE A 1 89 ? 27.244 4.124 -10.316 1.00 49.91 89 ILE A C 1
ATOM 735 O O . ILE A 1 89 ? 28.164 4.569 -11.003 1.00 49.91 89 ILE A O 1
ATOM 739 N N . ASP A 1 90 ? 27.433 3.313 -9.282 1.00 46.81 90 ASP A N 1
ATOM 740 C CA . ASP A 1 90 ? 28.678 2.578 -9.143 1.00 46.81 90 ASP A CA 1
ATOM 741 C C . ASP A 1 90 ? 28.599 1.379 -10.101 1.00 46.81 90 ASP A C 1
ATOM 743 O O . ASP A 1 90 ? 27.769 0.481 -9.923 1.00 46.81 90 ASP A O 1
ATOM 747 N N . GLU A 1 91 ? 29.441 1.359 -11.137 1.00 42.03 91 GLU A N 1
ATOM 748 C CA . GLU A 1 91 ? 29.760 0.131 -11.876 1.00 42.03 91 GLU A CA 1
ATOM 749 C C . GLU A 1 91 ? 30.574 -0.780 -10.943 1.00 42.03 91 GLU A C 1
ATOM 751 O O . GLU A 1 91 ? 31.789 -0.898 -11.061 1.00 42.03 91 GLU A O 1
ATOM 756 N N . ILE A 1 92 ? 29.933 -1.358 -9.925 1.00 42.53 92 ILE A N 1
ATOM 757 C CA . ILE A 1 92 ? 30.620 -2.238 -8.976 1.00 42.53 92 ILE A CA 1
ATOM 758 C C . ILE A 1 92 ? 30.856 -3.578 -9.670 1.00 42.53 92 ILE A C 1
ATOM 760 O O . ILE A 1 92 ? 29.914 -4.319 -9.957 1.00 42.53 92 ILE A O 1
ATOM 764 N N . SER A 1 93 ? 32.126 -3.879 -9.943 1.00 31.56 93 SER A N 1
ATOM 765 C CA . SER A 1 93 ? 32.593 -5.232 -10.220 1.00 31.56 93 SER A CA 1
ATOM 766 C C . SER A 1 93 ? 32.228 -6.144 -9.046 1.00 31.56 93 SER A C 1
ATOM 768 O O . SER A 1 93 ? 32.294 -5.750 -7.885 1.00 31.56 93 SER A O 1
ATOM 770 N N . ALA A 1 94 ? 31.859 -7.384 -9.353 1.00 36.06 94 ALA A N 1
ATOM 771 C CA . ALA A 1 94 ? 31.383 -8.426 -8.439 1.00 36.06 94 ALA A CA 1
ATOM 772 C C . ALA A 1 94 ? 32.214 -8.685 -7.158 1.00 36.06 94 ALA A C 1
ATOM 774 O O . ALA A 1 94 ? 31.801 -9.476 -6.313 1.00 36.06 94 ALA A O 1
ATOM 775 N N . GLU A 1 95 ? 33.394 -8.084 -7.019 1.00 30.52 95 GLU A N 1
ATOM 776 C CA . GLU A 1 95 ? 34.423 -8.449 -6.045 1.00 30.52 95 GLU A CA 1
ATOM 777 C C . GLU A 1 95 ? 34.427 -7.578 -4.775 1.00 30.52 95 GLU A C 1
ATOM 779 O O . GLU A 1 95 ? 35.010 -7.982 -3.769 1.00 30.52 95 GLU A O 1
ATOM 784 N N . THR A 1 96 ? 33.720 -6.442 -4.740 1.00 33.88 96 THR A N 1
ATOM 785 C CA . THR A 1 96 ? 33.825 -5.469 -3.625 1.00 33.88 96 THR A CA 1
ATOM 786 C C . THR A 1 96 ? 32.649 -5.492 -2.637 1.00 33.88 96 THR A C 1
ATOM 788 O O . THR A 1 96 ? 32.402 -4.524 -1.922 1.00 33.88 96 THR A O 1
ATOM 791 N N . HIS A 1 97 ? 31.909 -6.600 -2.533 1.00 42.56 97 HIS A N 1
ATOM 792 C CA . HIS A 1 97 ? 30.748 -6.715 -1.629 1.00 42.56 97 HIS A CA 1
ATOM 793 C C . HIS A 1 97 ? 31.085 -7.023 -0.153 1.00 42.56 97 HIS A C 1
ATOM 795 O O . HIS A 1 97 ? 30.188 -7.329 0.629 1.00 42.56 97 HIS A O 1
ATOM 801 N N . ARG A 1 98 ? 32.355 -6.928 0.270 1.00 31.94 98 ARG A N 1
ATOM 802 C CA . ARG A 1 98 ? 32.749 -7.090 1.689 1.00 31.94 98 ARG A CA 1
ATOM 803 C C . ARG A 1 98 ? 32.949 -5.785 2.468 1.00 31.94 98 ARG A C 1
ATOM 805 O O . ARG A 1 98 ? 33.259 -5.852 3.650 1.00 31.94 98 ARG A O 1
ATOM 812 N N . GLY A 1 99 ? 32.723 -4.624 1.856 1.00 33.28 99 GLY A N 1
ATOM 813 C CA . GLY A 1 99 ? 32.827 -3.329 2.533 1.00 33.28 99 GLY A CA 1
ATOM 814 C C . GLY A 1 99 ? 31.703 -2.391 2.114 1.00 33.28 99 GLY A C 1
ATOM 815 O O . GLY A 1 99 ? 31.833 -1.645 1.150 1.00 33.28 99 GLY A O 1
ATOM 816 N N . HIS A 1 100 ? 30.573 -2.431 2.816 1.00 42.25 100 HIS A N 1
ATOM 817 C CA . HIS A 1 100 ? 29.561 -1.367 2.776 1.00 42.25 100 HIS A CA 1
ATOM 818 C C . HIS A 1 100 ? 29.615 -0.572 4.088 1.00 42.25 100 HIS A C 1
ATOM 820 O O . HIS A 1 100 ? 28.624 -0.446 4.796 1.00 42.25 100 HIS A O 1
ATOM 826 N N . SER A 1 101 ? 30.811 -0.070 4.418 1.00 32.94 101 SER A N 1
ATOM 827 C CA . SER A 1 101 ? 31.057 0.887 5.508 1.00 32.94 101 SER A CA 1
ATOM 828 C C . SER A 1 101 ? 31.463 2.282 5.020 1.00 32.94 101 SER A C 1
ATOM 830 O O . SER A 1 101 ? 31.507 3.202 5.828 1.00 32.94 101 SER A O 1
ATOM 832 N N . ASP A 1 102 ? 31.731 2.468 3.721 1.00 35.50 102 ASP A N 1
ATOM 833 C CA . ASP A 1 102 ? 32.497 3.636 3.251 1.00 35.50 102 ASP A CA 1
ATOM 834 C C . ASP A 1 102 ? 31.693 4.605 2.358 1.00 35.50 102 ASP A C 1
ATOM 836 O O . ASP A 1 102 ? 32.270 5.376 1.591 1.00 35.50 102 ASP A O 1
ATOM 840 N N . ILE A 1 103 ? 30.355 4.607 2.453 1.00 39.72 103 ILE A N 1
ATOM 841 C CA . ILE A 1 103 ? 29.551 5.753 1.991 1.00 39.72 103 ILE A CA 1
ATOM 842 C C . ILE A 1 103 ? 29.376 6.693 3.196 1.00 39.72 103 ILE A C 1
ATOM 844 O O . ILE A 1 103 ? 28.780 6.279 4.192 1.00 39.72 103 ILE A O 1
ATOM 848 N N . PRO A 1 104 ? 29.886 7.940 3.158 1.00 30.12 104 PRO A N 1
ATOM 849 C CA . PRO A 1 104 ? 29.631 8.909 4.216 1.00 30.12 104 PRO A CA 1
ATOM 850 C C . PRO A 1 104 ? 28.149 9.309 4.158 1.00 30.12 104 PRO A C 1
ATOM 852 O O . PRO A 1 104 ? 27.739 10.044 3.264 1.00 30.12 104 PRO A O 1
ATOM 855 N N . GLY A 1 105 ? 27.352 8.784 5.089 1.00 42.91 105 GLY A N 1
ATOM 856 C CA . GLY A 1 105 ? 25.890 8.908 5.118 1.00 42.91 105 GLY A CA 1
ATOM 857 C C . GLY A 1 105 ? 25.252 7.522 5.050 1.00 42.91 105 GLY A C 1
ATOM 858 O O . GLY A 1 105 ? 25.419 6.820 4.058 1.00 42.91 105 GLY A O 1
ATOM 859 N N . GLY A 1 106 ? 24.604 7.100 6.140 1.00 44.53 106 GLY A N 1
ATOM 860 C CA . GLY A 1 106 ? 24.092 5.739 6.333 1.00 44.53 106 GLY A CA 1
ATOM 861 C C . GLY A 1 106 ? 23.149 5.242 5.230 1.00 44.53 106 GLY A C 1
ATOM 862 O O . GLY A 1 106 ? 22.632 6.011 4.425 1.00 44.53 106 GLY A O 1
ATOM 863 N N . ALA A 1 107 ? 22.925 3.928 5.198 1.00 56.16 107 ALA A N 1
ATOM 864 C CA . ALA A 1 107 ? 21.990 3.303 4.268 1.00 56.16 107 ALA A CA 1
ATOM 865 C C . ALA A 1 107 ? 20.551 3.795 4.532 1.00 56.16 107 ALA A C 1
ATOM 867 O O . ALA A 1 107 ? 19.992 3.509 5.586 1.00 56.16 107 ALA A O 1
ATOM 868 N N . GLU A 1 108 ? 19.960 4.528 3.583 1.00 69.31 108 GLU A N 1
ATOM 869 C CA . GLU A 1 108 ? 18.560 4.987 3.631 1.00 69.31 108 GLU A CA 1
ATOM 870 C C . GLU A 1 108 ? 17.652 3.978 2.903 1.00 69.31 108 GLU A C 1
ATOM 872 O O . GLU A 1 108 ? 18.024 3.443 1.853 1.00 69.31 108 GLU A O 1
ATOM 877 N N . THR A 1 109 ? 16.458 3.711 3.435 1.00 79.00 109 THR A N 1
ATOM 878 C CA . THR A 1 109 ? 15.439 2.886 2.763 1.00 79.00 109 THR A CA 1
ATOM 879 C C . THR A 1 109 ? 14.494 3.774 1.960 1.00 79.00 109 THR A C 1
ATOM 881 O O . THR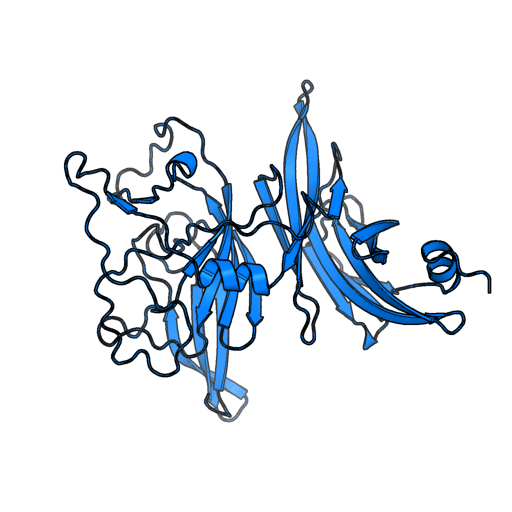 A 1 109 ? 13.956 4.750 2.476 1.00 79.00 109 THR A O 1
ATOM 884 N N . TYR A 1 110 ? 14.237 3.414 0.701 1.00 85.31 110 TYR A N 1
ATOM 885 C CA . TYR A 1 110 ? 13.287 4.117 -0.157 1.00 85.31 110 TYR A CA 1
ATOM 886 C C . TYR A 1 110 ? 12.067 3.261 -0.469 1.00 85.31 110 TYR A C 1
ATOM 888 O O . TYR A 1 110 ? 12.187 2.154 -0.998 1.00 85.31 110 TYR A O 1
ATOM 896 N N . PHE A 1 111 ? 10.877 3.818 -0.245 1.00 91.00 111 PHE A N 1
ATOM 897 C CA . PHE A 1 111 ? 9.624 3.243 -0.727 1.00 91.00 111 PHE A CA 1
ATOM 898 C C . PHE A 1 111 ? 9.426 3.598 -2.197 1.00 91.00 111 PHE A C 1
ATOM 900 O O . PHE A 1 111 ? 9.558 4.757 -2.603 1.00 91.00 111 PHE A O 1
ATOM 907 N N . ARG A 1 112 ? 9.117 2.599 -3.021 1.00 92.56 112 ARG A N 1
ATOM 908 C CA . ARG A 1 112 ? 9.010 2.744 -4.470 1.00 92.56 112 ARG A CA 1
ATOM 909 C C . ARG A 1 112 ? 7.685 2.203 -4.983 1.00 92.56 112 ARG A C 1
ATOM 911 O O . ARG A 1 112 ? 7.188 1.165 -4.545 1.00 92.56 112 ARG A O 1
ATOM 918 N N . VAL A 1 113 ? 7.175 2.881 -6.004 1.00 94.81 113 VAL A N 1
ATOM 919 C CA . VAL A 1 113 ? 6.219 2.313 -6.953 1.00 94.81 113 VAL A CA 1
ATOM 920 C C . VAL A 1 113 ? 6.898 2.218 -8.311 1.00 94.81 113 VAL A C 1
ATOM 922 O O . VAL A 1 113 ? 7.420 3.208 -8.822 1.00 94.81 113 VAL A O 1
ATOM 925 N N . ALA A 1 114 ? 6.907 1.030 -8.906 1.00 92.44 114 ALA A N 1
ATOM 926 C CA . ALA A 1 114 ? 7.319 0.829 -10.286 1.00 92.44 114 ALA A CA 1
ATOM 927 C C . ALA A 1 114 ? 6.129 0.559 -11.194 1.00 92.44 114 ALA A C 1
ATOM 929 O O . ALA A 1 114 ? 5.133 -0.028 -10.784 1.00 92.44 114 ALA A O 1
ATOM 930 N N . ARG A 1 115 ? 6.278 0.938 -12.458 1.00 91.44 115 ARG A N 1
ATOM 931 C CA . ARG A 1 115 ? 5.303 0.750 -13.525 1.00 91.44 115 ARG A CA 1
ATOM 932 C C . ARG A 1 115 ? 5.912 -0.046 -14.664 1.00 91.44 115 ARG A C 1
ATOM 934 O O . ARG A 1 115 ? 7.022 0.253 -15.089 1.00 91.44 115 ARG A O 1
ATOM 941 N N . VAL A 1 116 ? 5.135 -0.966 -15.234 1.00 89.50 116 VAL A N 1
ATOM 942 C CA . VAL A 1 116 ? 5.369 -1.529 -16.576 1.00 89.50 116 VAL A CA 1
ATOM 943 C C . VAL A 1 116 ? 4.088 -1.479 -17.408 1.00 89.50 116 VAL A C 1
ATOM 945 O O . VAL A 1 116 ? 2.981 -1.615 -16.884 1.00 89.50 116 VAL A O 1
ATOM 948 N N . CYS A 1 117 ? 4.214 -1.320 -18.722 1.00 88.00 117 CYS A N 1
ATOM 949 C CA . CYS A 1 117 ? 3.070 -1.348 -19.626 1.00 88.00 117 CYS A CA 1
ATOM 950 C C . CYS A 1 117 ? 2.659 -2.786 -19.956 1.00 88.00 117 CYS A C 1
ATOM 952 O O . CYS A 1 117 ? 3.486 -3.609 -20.352 1.00 88.00 117 CYS A O 1
ATOM 954 N N . LYS A 1 118 ? 1.353 -3.089 -19.907 1.00 87.75 118 LYS A N 1
ATOM 955 C CA . LYS A 1 118 ? 0.840 -4.451 -20.166 1.00 87.75 118 LYS A CA 1
ATOM 956 C C . LYS A 1 118 ? 1.204 -4.977 -21.560 1.00 87.75 118 LYS A C 1
ATOM 958 O O . LYS A 1 118 ? 1.387 -6.178 -21.749 1.00 87.75 118 LYS A O 1
ATOM 963 N N . LYS A 1 119 ? 1.290 -4.070 -22.540 1.00 84.56 119 LYS A N 1
ATOM 964 C CA . LYS A 1 119 ? 1.598 -4.365 -23.950 1.00 84.56 119 LYS A CA 1
ATOM 965 C C . LYS A 1 119 ? 3.095 -4.296 -24.286 1.00 84.56 119 LYS A C 1
ATOM 967 O O . LYS A 1 119 ? 3.438 -4.451 -25.454 1.00 84.56 119 LYS A O 1
ATOM 972 N N . ASP A 1 120 ? 3.975 -4.082 -23.306 1.00 81.44 120 ASP A N 1
ATOM 973 C CA . ASP A 1 120 ? 5.423 -4.036 -23.534 1.00 81.44 120 ASP A CA 1
ATOM 974 C C . ASP A 1 120 ? 5.929 -5.382 -24.082 1.00 81.44 120 ASP A C 1
ATOM 976 O O . ASP A 1 120 ? 5.561 -6.448 -23.582 1.00 81.44 120 ASP A O 1
ATOM 980 N N . LYS A 1 121 ? 6.737 -5.339 -25.139 1.00 79.94 121 LYS A N 1
ATOM 981 C CA . LYS A 1 121 ? 7.346 -6.509 -25.798 1.00 79.94 121 LYS A CA 1
ATOM 982 C C . LYS A 1 121 ? 8.868 -6.375 -25.886 1.00 79.94 121 LYS A C 1
ATOM 984 O O . LYS A 1 121 ? 9.498 -7.003 -26.732 1.00 79.94 121 LYS A O 1
ATOM 989 N N . GLY A 1 122 ? 9.437 -5.495 -25.068 1.00 76.81 122 GLY A N 1
ATOM 990 C CA . GLY A 1 122 ? 10.815 -5.064 -25.179 1.00 76.81 122 GLY A CA 1
ATOM 991 C C . GLY A 1 122 ? 11.090 -4.319 -26.481 1.00 76.81 122 GLY A C 1
ATOM 992 O O . GLY A 1 122 ? 10.189 -3.862 -27.188 1.00 76.81 122 GLY A O 1
ATOM 993 N N . THR A 1 123 ? 12.373 -4.194 -26.794 1.00 75.50 123 THR A N 1
ATOM 994 C CA . THR A 1 123 ? 12.853 -3.569 -28.033 1.00 75.50 123 THR A CA 1
ATOM 995 C C . THR A 1 123 ? 13.335 -4.631 -29.015 1.00 75.50 123 THR A C 1
ATOM 997 O O . THR A 1 123 ? 13.547 -5.783 -28.639 1.00 75.50 123 THR A O 1
ATOM 1000 N N . SER A 1 124 ? 13.586 -4.251 -30.271 1.00 72.88 124 SER A N 1
ATOM 1001 C CA . SER A 1 124 ? 14.185 -5.158 -31.264 1.00 72.88 124 SER A CA 1
ATOM 1002 C C . SER A 1 124 ? 15.521 -5.756 -30.800 1.00 72.88 124 SER A C 1
ATOM 1004 O O . SER A 1 124 ? 15.800 -6.918 -31.079 1.00 72.88 124 SER A O 1
ATOM 1006 N N . LYS A 1 125 ? 16.323 -4.988 -30.047 1.00 75.62 125 LYS A N 1
ATOM 1007 C CA . LYS A 1 125 ? 17.608 -5.431 -29.481 1.00 75.62 125 LYS A CA 1
ATOM 1008 C C . LYS A 1 125 ? 17.454 -6.254 -28.199 1.00 75.62 125 LYS A C 1
ATOM 1010 O O . LYS A 1 125 ? 18.266 -7.137 -27.946 1.00 75.62 125 LYS A O 1
ATOM 1015 N N . LYS A 1 126 ? 16.451 -5.948 -27.369 1.00 76.75 126 LYS A N 1
ATOM 1016 C CA . LYS A 1 126 ? 16.193 -6.617 -26.082 1.00 76.75 126 LYS A CA 1
ATOM 1017 C C . LYS A 1 126 ? 14.715 -7.016 -25.969 1.00 76.75 126 LYS A C 1
ATOM 1019 O O . LYS A 1 126 ? 13.978 -6.404 -25.196 1.00 76.75 126 LYS A O 1
ATOM 1024 N N . PRO A 1 127 ? 14.261 -8.041 -26.711 1.00 74.56 127 PRO A N 1
ATOM 1025 C CA . PRO A 1 127 ? 12.842 -8.401 -26.770 1.00 74.56 127 PRO A CA 1
ATOM 1026 C C . PRO A 1 127 ? 12.311 -9.000 -25.458 1.00 74.56 127 PRO A C 1
ATOM 1028 O O . PRO A 1 127 ? 11.117 -8.944 -25.195 1.00 74.56 127 PRO A O 1
ATOM 1031 N N . ARG A 1 128 ? 13.189 -9.544 -24.603 1.00 77.81 128 ARG A N 1
ATOM 1032 C CA . ARG A 1 128 ? 12.819 -10.146 -23.306 1.00 77.81 128 ARG A CA 1
ATOM 1033 C C . ARG A 1 128 ? 12.975 -9.203 -22.107 1.00 77.81 128 ARG A C 1
ATOM 1035 O O . ARG A 1 128 ? 12.660 -9.593 -20.991 1.00 77.81 128 ARG A O 1
ATOM 1042 N N . THR A 1 129 ? 13.447 -7.974 -22.313 1.00 79.69 129 THR A N 1
ATOM 1043 C CA . THR A 1 129 ? 13.655 -6.989 -21.237 1.00 79.69 129 THR A CA 1
ATOM 1044 C C . THR A 1 129 ? 12.607 -5.891 -21.314 1.00 79.69 129 THR A C 1
ATOM 1046 O O . THR A 1 129 ? 12.274 -5.455 -22.414 1.00 79.69 129 THR A O 1
ATOM 1049 N N . TRP A 1 130 ? 12.055 -5.446 -20.184 1.00 82.00 130 TRP A N 1
ATOM 1050 C CA . TRP A 1 130 ? 11.116 -4.318 -20.171 1.00 82.00 130 TRP A CA 1
ATOM 1051 C C . TRP A 1 130 ? 11.705 -3.093 -20.895 1.00 82.00 130 TRP A C 1
ATOM 1053 O O . TRP A 1 130 ? 12.865 -2.738 -20.702 1.00 82.00 130 TRP A O 1
ATOM 1063 N N . SER A 1 131 ? 10.900 -2.433 -21.723 1.00 79.38 131 SER A N 1
ATOM 10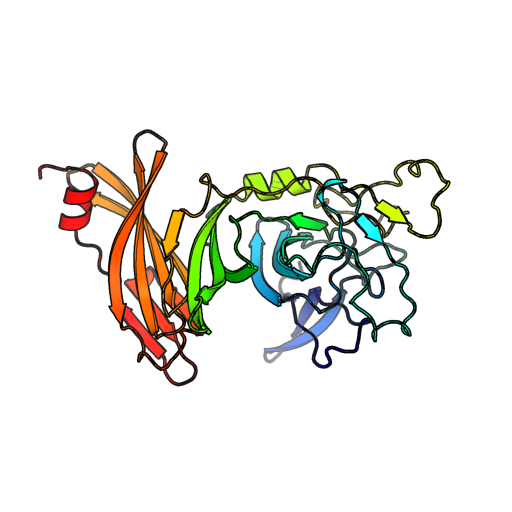64 C CA . SER A 1 131 ? 11.235 -1.149 -22.356 1.00 79.38 131 SER A CA 1
ATOM 1065 C C . SER A 1 131 ? 10.527 0.035 -21.687 1.00 79.38 131 SER A C 1
ATOM 1067 O O . SER A 1 131 ? 10.940 1.180 -21.845 1.00 79.38 131 SER A O 1
ATOM 1069 N N . THR A 1 132 ? 9.495 -0.252 -20.890 1.00 83.38 132 THR A N 1
ATOM 1070 C CA . THR A 1 132 ? 8.591 0.722 -20.255 1.00 83.38 132 THR A CA 1
ATOM 1071 C C . THR A 1 132 ? 8.714 0.799 -18.737 1.00 83.38 132 THR A C 1
ATOM 1073 O O . THR A 1 132 ? 7.962 1.536 -18.103 1.00 83.38 132 THR A O 1
ATOM 1076 N N . TYR A 1 133 ? 9.644 0.045 -18.143 1.00 85.94 133 TYR A N 1
ATOM 1077 C CA . TYR A 1 133 ? 9.858 0.080 -16.697 1.00 85.94 133 TYR A CA 1
ATOM 1078 C C . TYR A 1 133 ? 10.295 1.472 -16.244 1.00 85.94 133 TYR A C 1
ATOM 1080 O O . TYR A 1 133 ? 11.284 1.996 -16.757 1.00 85.94 133 TYR A O 1
ATOM 1088 N N . ALA A 1 134 ? 9.612 2.015 -15.248 1.00 85.88 134 ALA A N 1
ATOM 1089 C CA . ALA A 1 134 ? 10.024 3.200 -14.505 1.00 85.88 134 ALA A CA 1
ATOM 1090 C C . ALA A 1 134 ? 9.657 3.015 -13.028 1.00 85.88 134 ALA A C 1
ATOM 1092 O O . ALA A 1 134 ? 8.730 2.263 -12.731 1.00 85.88 134 ALA A O 1
ATOM 1093 N N . LYS A 1 135 ? 10.353 3.692 -12.113 1.00 88.88 135 LYS A N 1
ATOM 1094 C CA . LYS A 1 135 ? 10.058 3.718 -10.675 1.00 88.88 135 LYS A CA 1
ATOM 1095 C C . LYS A 1 135 ? 10.066 5.143 -10.130 1.00 88.88 135 LYS A C 1
ATOM 1097 O O . LYS A 1 135 ? 10.863 5.959 -10.575 1.00 88.88 135 LYS A O 1
ATOM 1102 N N . ALA A 1 136 ? 9.207 5.423 -9.161 1.00 89.88 136 ALA A N 1
ATOM 1103 C CA . ALA A 1 136 ? 9.116 6.705 -8.467 1.00 89.88 136 ALA A CA 1
ATOM 1104 C C . ALA A 1 136 ? 9.173 6.493 -6.946 1.00 89.88 136 ALA A C 1
ATOM 1106 O O . ALA A 1 136 ? 8.818 5.413 -6.461 1.00 89.88 136 ALA A O 1
ATOM 1107 N N . ARG A 1 137 ? 9.650 7.503 -6.204 1.00 91.69 137 ARG A N 1
ATOM 1108 C CA . ARG A 1 137 ? 9.676 7.496 -4.730 1.00 91.69 137 ARG A CA 1
ATOM 1109 C C . ARG A 1 137 ? 8.267 7.734 -4.188 1.00 91.69 137 ARG A C 1
ATOM 1111 O O . ARG A 1 137 ? 7.581 8.625 -4.674 1.00 91.69 137 ARG A O 1
ATOM 1118 N N . LEU A 1 138 ? 7.872 6.970 -3.176 1.00 93.94 138 LEU A N 1
ATOM 1119 C CA . LEU A 1 138 ? 6.726 7.261 -2.316 1.00 93.94 138 LEU A CA 1
ATOM 1120 C C . LEU A 1 138 ? 7.253 7.887 -1.023 1.00 93.94 138 LEU A C 1
ATOM 1122 O O . LEU A 1 138 ? 8.214 7.373 -0.448 1.00 93.94 138 LEU A O 1
ATOM 1126 N N . ASN A 1 139 ? 6.632 8.968 -0.566 1.00 92.94 139 ASN A N 1
ATOM 1127 C CA . ASN A 1 139 ? 6.904 9.539 0.746 1.00 92.94 139 ASN A CA 1
ATOM 1128 C C . ASN A 1 139 ? 5.853 9.075 1.762 1.00 92.94 139 ASN A C 1
ATOM 1130 O O . ASN A 1 139 ? 4.669 8.980 1.446 1.00 92.94 1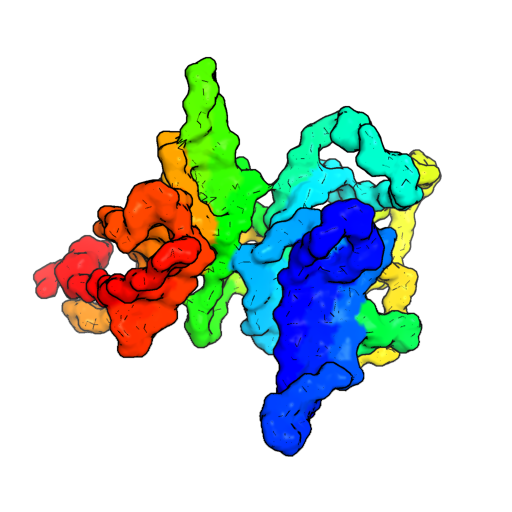39 ASN A O 1
ATOM 1134 N N . CYS A 1 140 ? 6.273 8.779 2.986 1.00 92.12 140 CYS A N 1
ATOM 1135 C CA . CYS A 1 140 ? 5.363 8.534 4.098 1.00 92.12 140 CYS A CA 1
ATOM 1136 C C . CYS A 1 140 ? 6.113 8.765 5.411 1.00 92.12 140 CYS A C 1
ATOM 1138 O O . CYS A 1 140 ? 6.539 7.814 6.063 1.00 92.12 140 CYS A O 1
ATOM 1140 N N . SER A 1 141 ? 6.275 10.035 5.793 1.00 84.81 141 SER A N 1
ATOM 1141 C CA . SER A 1 141 ? 6.954 10.418 7.038 1.00 84.81 141 SER A CA 1
ATOM 1142 C C . SER A 1 141 ? 8.384 9.842 7.130 1.00 84.81 141 SER A C 1
ATOM 1144 O O . SER A 1 141 ? 9.026 9.578 6.115 1.00 84.81 141 SER A O 1
ATOM 1146 N N . SER A 1 142 ? 8.891 9.657 8.347 1.00 85.38 142 SER A N 1
ATOM 1147 C CA . SER A 1 142 ? 10.208 9.081 8.649 1.00 85.38 142 SER A CA 1
ATOM 1148 C C . SER A 1 142 ? 10.167 7.566 8.887 1.00 85.38 142 SER A C 1
ATOM 1150 O O . SER A 1 142 ? 10.987 7.044 9.633 1.00 85.38 142 SER A O 1
ATOM 1152 N N . PHE A 1 143 ? 9.202 6.848 8.303 1.00 91.75 143 PHE A N 1
ATOM 1153 C CA . PHE A 1 143 ? 9.153 5.391 8.432 1.00 91.75 143 PHE A CA 1
ATOM 1154 C C . PHE A 1 143 ? 10.254 4.709 7.616 1.00 91.75 143 PHE A C 1
ATOM 1156 O O . PHE A 1 143 ? 10.682 5.210 6.580 1.00 91.75 143 PHE A O 1
ATOM 1163 N N . GLU A 1 144 ? 10.655 3.514 8.050 1.00 89.62 144 GLU A N 1
ATOM 1164 C CA . GLU A 1 144 ? 11.745 2.749 7.429 1.00 89.62 144 GLU A CA 1
ATOM 1165 C C . GLU A 1 144 ? 11.256 1.506 6.684 1.00 89.62 144 GLU A C 1
ATOM 1167 O O . GLU A 1 144 ? 11.957 0.989 5.819 1.00 89.62 144 GLU A O 1
ATOM 1172 N N . THR A 1 145 ? 10.063 1.006 7.016 1.00 92.12 145 THR A N 1
ATOM 1173 C CA . THR A 1 145 ? 9.482 -0.203 6.421 1.00 92.12 145 THR A CA 1
ATOM 1174 C C . THR A 1 145 ? 8.073 0.065 5.905 1.00 92.12 145 THR A C 1
ATOM 1176 O O . THR A 1 145 ? 7.248 0.635 6.611 1.00 92.12 145 THR A O 1
ATOM 1179 N N . MET A 1 146 ? 7.773 -0.393 4.694 1.00 95.19 146 MET A N 1
ATOM 1180 C CA . MET A 1 146 ? 6.430 -0.526 4.139 1.00 95.19 146 MET A CA 1
ATOM 1181 C C . MET A 1 146 ? 5.984 -1.980 4.330 1.00 95.19 146 MET A C 1
ATOM 1183 O O . MET A 1 146 ? 6.544 -2.886 3.729 1.00 95.19 146 MET A O 1
ATOM 1187 N N . ASN A 1 147 ? 4.973 -2.221 5.163 1.00 96.38 147 ASN A N 1
ATOM 1188 C CA . ASN A 1 147 ? 4.562 -3.578 5.559 1.00 96.38 147 ASN A CA 1
ATOM 1189 C C . ASN A 1 147 ? 3.507 -4.193 4.620 1.00 96.38 147 ASN A C 1
ATOM 1191 O O . ASN A 1 147 ? 3.400 -5.418 4.463 1.00 96.38 147 ASN A O 1
ATOM 1195 N N . SER A 1 148 ? 2.676 -3.342 4.015 1.00 97.56 148 SER A N 1
ATOM 1196 C CA . SER A 1 148 ? 1.575 -3.748 3.141 1.00 97.56 148 SER A CA 1
ATOM 1197 C C . SER A 1 148 ? 1.078 -2.572 2.322 1.00 97.56 148 SER A C 1
ATOM 1199 O O . SER A 1 148 ? 1.149 -1.426 2.757 1.00 97.56 148 SER A O 1
ATOM 1201 N N . ILE A 1 149 ? 0.497 -2.878 1.167 1.00 97.44 149 ILE A N 1
ATOM 1202 C CA . ILE A 1 149 ? -0.239 -1.936 0.331 1.00 97.44 149 ILE A CA 1
ATOM 1203 C C . ILE A 1 149 ? -1.552 -2.594 -0.095 1.00 97.44 149 ILE A C 1
ATOM 1205 O O . ILE A 1 149 ? -1.596 -3.790 -0.380 1.00 97.44 149 ILE A O 1
ATOM 1209 N N . TYR A 1 150 ? -2.629 -1.825 -0.146 1.00 97.12 150 TYR A N 1
ATOM 1210 C CA . TYR A 1 150 ? -3.945 -2.310 -0.525 1.00 97.12 150 TYR A CA 1
ATOM 1211 C C . TYR A 1 150 ? -4.645 -1.304 -1.427 1.00 97.12 150 TYR A C 1
ATOM 1213 O O . 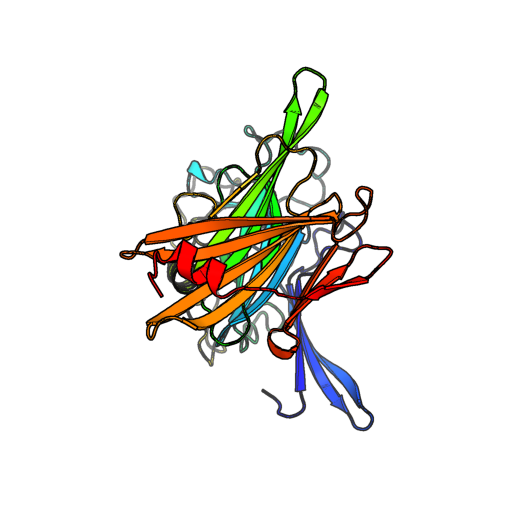TYR A 1 150 ? -4.563 -0.096 -1.224 1.00 97.12 150 TYR A O 1
ATOM 1221 N N . LYS A 1 151 ? -5.370 -1.807 -2.420 1.00 94.88 151 LYS A N 1
ATOM 1222 C CA . LYS A 1 151 ? -6.201 -1.001 -3.309 1.00 94.88 151 LYS A CA 1
ATOM 1223 C C . LYS A 1 151 ? -7.611 -1.557 -3.263 1.00 94.88 151 LYS A C 1
ATOM 1225 O O . LYS A 1 151 ? -7.808 -2.742 -3.532 1.00 94.88 151 LYS A O 1
ATOM 1230 N N . ILE A 1 152 ? -8.592 -0.700 -2.994 1.00 90.44 152 ILE A N 1
ATOM 1231 C CA . ILE A 1 152 ? -9.996 -1.112 -3.008 1.00 90.44 152 ILE A CA 1
ATOM 1232 C C . ILE A 1 152 ? -10.346 -1.606 -4.425 1.00 90.44 152 ILE A C 1
ATOM 1234 O O . ILE A 1 152 ? -9.949 -1.024 -5.447 1.00 90.44 152 ILE A O 1
ATOM 1238 N N . HIS A 1 153 ? -11.054 -2.733 -4.503 1.00 78.12 153 HIS A N 1
ATOM 1239 C CA . HIS A 1 153 ? -11.547 -3.264 -5.771 1.00 78.12 153 HIS A CA 1
ATOM 1240 C C . HIS A 1 153 ? -12.531 -2.280 -6.444 1.00 78.12 153 HIS A C 1
ATOM 1242 O O . HIS A 1 153 ? -13.136 -1.451 -5.778 1.00 78.12 153 HIS A O 1
ATOM 1248 N N . LYS A 1 154 ? -12.729 -2.407 -7.769 1.00 63.34 154 LYS A N 1
ATOM 1249 C CA . LYS A 1 154 ? -13.653 -1.596 -8.605 1.00 63.34 154 LYS A CA 1
ATOM 1250 C C . LYS A 1 154 ? -13.309 -0.101 -8.704 1.00 63.34 154 LYS A C 1
ATOM 1252 O O . LYS A 1 154 ? -13.759 0.699 -7.897 1.00 63.34 154 LYS A O 1
ATOM 1257 N N . ASN A 1 155 ? -12.575 0.283 -9.753 1.00 69.19 155 ASN A N 1
ATOM 1258 C CA . ASN A 1 155 ? -12.303 1.675 -10.171 1.00 69.19 155 ASN A CA 1
ATOM 1259 C C . ASN A 1 155 ? -11.774 2.639 -9.092 1.00 69.19 155 ASN A C 1
ATOM 1261 O O . ASN A 1 155 ? -11.663 3.835 -9.352 1.00 69.19 155 ASN A O 1
ATOM 1265 N N . ASP A 1 156 ? -11.418 2.140 -7.908 1.00 84.56 156 ASP A N 1
ATOM 1266 C CA . ASP A 1 156 ? -10.875 2.982 -6.860 1.00 84.56 156 ASP A CA 1
ATOM 1267 C C . ASP A 1 156 ? -9.545 3.600 -7.294 1.00 84.56 156 ASP A C 1
ATOM 1269 O O . ASP A 1 156 ? -8.780 2.989 -8.048 1.00 84.56 156 ASP A O 1
ATOM 1273 N N . LYS A 1 157 ? -9.282 4.814 -6.830 1.00 92.69 157 LYS A N 1
ATOM 1274 C CA . LYS A 1 157 ? -8.112 5.599 -7.221 1.00 92.69 157 LYS A CA 1
ATOM 1275 C C . LYS A 1 157 ? -7.043 5.669 -6.134 1.00 92.69 157 LYS A C 1
ATOM 1277 O O . LYS A 1 157 ? -6.018 6.306 -6.358 1.00 92.69 157 LYS A O 1
ATOM 1282 N N . PHE A 1 158 ? -7.269 5.035 -4.985 1.00 94.81 158 PHE A N 1
ATOM 1283 C CA . PHE A 1 158 ? -6.430 5.181 -3.807 1.00 94.81 158 PHE A CA 1
ATOM 1284 C C . PHE A 1 158 ? -5.701 3.881 -3.468 1.00 94.81 158 PHE A C 1
ATOM 1286 O O . PHE A 1 158 ? -6.232 2.777 -3.601 1.00 94.81 158 PHE A O 1
ATOM 1293 N N . PHE A 1 159 ? -4.467 4.032 -3.003 1.00 97.25 159 PHE A N 1
ATOM 1294 C CA . PHE A 1 159 ? -3.646 2.958 -2.463 1.00 97.25 159 PHE A CA 1
ATOM 1295 C C . PHE A 1 159 ? -3.381 3.249 -0.993 1.00 97.25 159 PHE A C 1
ATOM 1297 O O . PHE A 1 159 ? -2.862 4.310 -0.668 1.00 97.25 159 PHE A O 1
ATOM 1304 N N . TYR A 1 160 ? -3.734 2.314 -0.122 1.00 97.75 160 TYR A N 1
ATOM 1305 C CA . TYR A 1 160 ? -3.605 2.405 1.327 1.00 97.75 160 TYR A CA 1
ATOM 1306 C C . TYR A 1 160 ? -2.415 1.561 1.765 1.00 97.75 160 TYR A C 1
ATOM 1308 O O . TYR A 1 160 ? -2.426 0.349 1.556 1.00 97.75 160 TYR A O 1
ATOM 1316 N N . GLY A 1 161 ? -1.387 2.182 2.335 1.00 97.81 161 GLY A N 1
ATOM 1317 C CA . GLY A 1 161 ? -0.170 1.498 2.764 1.00 97.81 161 GLY A CA 1
ATOM 1318 C C . GLY A 1 161 ? 0.046 1.599 4.265 1.00 97.81 161 GLY A C 1
ATOM 1319 O O . GLY A 1 161 ? -0.193 2.657 4.838 1.00 97.81 161 GLY A O 1
ATOM 1320 N N . THR A 1 162 ? 0.505 0.516 4.889 1.00 98.44 162 THR A N 1
ATOM 1321 C CA . THR A 1 162 ? 0.965 0.508 6.288 1.00 98.44 162 THR A CA 1
ATOM 1322 C C . THR A 1 162 ? 2.478 0.602 6.330 1.00 98.44 162 THR A C 1
ATOM 1324 O O . THR A 1 162 ? 3.153 -0.163 5.638 1.00 98.44 162 THR A O 1
ATOM 1327 N N . PHE A 1 163 ? 2.993 1.486 7.173 1.00 97.56 163 PHE A N 1
ATOM 1328 C CA . PHE A 1 163 ? 4.414 1.771 7.315 1.00 97.56 163 PHE A CA 1
ATOM 1329 C C . PHE A 1 163 ? 4.825 1.715 8.783 1.00 97.56 163 PHE A C 1
ATOM 1331 O O . PHE A 1 163 ? 3.985 1.930 9.656 1.00 97.56 163 PHE A O 1
ATOM 1338 N N . SER A 1 164 ? 6.091 1.421 9.065 1.00 96.62 164 SER A N 1
ATOM 1339 C CA . SER A 1 164 ? 6.619 1.378 10.428 1.00 96.62 164 SER A CA 1
ATOM 1340 C C . SER A 1 164 ? 8.100 1.722 10.522 1.00 96.62 164 SER A C 1
ATOM 1342 O O . SER A 1 164 ? 8.852 1.592 9.557 1.00 96.62 164 SER A O 1
ATOM 1344 N N . ILE A 1 165 ? 8.518 2.102 11.722 1.00 94.12 165 ILE A N 1
ATOM 1345 C CA . ILE A 1 165 ? 9.906 2.235 12.160 1.00 94.12 165 ILE A CA 1
ATOM 1346 C C . ILE A 1 165 ? 10.034 1.592 13.542 1.00 94.12 165 ILE A C 1
ATOM 1348 O O . ILE A 1 165 ? 9.103 1.652 14.348 1.00 94.12 165 ILE A O 1
ATOM 1352 N N . SER A 1 166 ? 11.160 0.931 13.801 1.00 92.88 166 SER A N 1
ATOM 1353 C CA . SER A 1 166 ? 11.471 0.428 15.138 1.00 92.88 166 SER A CA 1
ATOM 1354 C C . SER A 1 166 ? 12.362 1.408 15.878 1.00 92.88 166 SER A C 1
ATOM 1356 O O . SER A 1 166 ? 13.404 1.798 15.361 1.00 92.88 166 SER A O 1
ATOM 1358 N N . ASN A 1 167 ? 11.988 1.714 17.109 1.00 91.31 167 ASN A N 1
ATOM 1359 C CA . ASN A 1 167 ? 12.725 2.578 18.009 1.00 91.31 167 ASN A CA 1
ATOM 1360 C C . ASN A 1 167 ? 13.300 1.751 19.165 1.00 91.31 167 ASN A C 1
ATOM 1362 O O . ASN A 1 167 ? 12.767 0.696 19.529 1.00 91.31 167 ASN A O 1
ATOM 1366 N N . TYR A 1 168 ? 14.387 2.246 19.749 1.00 90.06 168 TYR A N 1
ATOM 1367 C CA . TYR A 1 168 ? 14.974 1.696 20.965 1.00 90.06 168 TYR A CA 1
ATOM 1368 C C . TYR A 1 168 ? 14.986 2.780 22.036 1.00 90.06 168 TYR A C 1
ATOM 1370 O O . TYR A 1 168 ? 15.535 3.858 21.811 1.00 90.06 168 TYR A O 1
ATOM 1378 N N . GLY A 1 169 ? 14.359 2.497 23.176 1.00 82.94 169 GLY A N 1
ATOM 1379 C CA . GLY A 1 169 ? 14.438 3.348 24.355 1.00 82.94 169 GLY A CA 1
ATOM 1380 C C . GLY A 1 169 ? 15.819 3.283 25.010 1.00 82.94 169 GLY A C 1
ATOM 1381 O O . GLY A 1 169 ? 16.608 2.371 24.750 1.00 82.94 169 GLY A O 1
ATOM 1382 N N . ASP A 1 170 ? 16.090 4.228 25.911 1.00 85.50 170 ASP A N 1
ATOM 1383 C CA . ASP A 1 170 ? 17.342 4.286 26.684 1.00 85.50 170 ASP A CA 1
ATOM 1384 C C . ASP A 1 170 ? 17.576 3.022 27.537 1.00 85.50 170 ASP A C 1
ATOM 1386 O O . ASP A 1 170 ? 18.709 2.681 27.875 1.00 85.50 170 ASP A O 1
ATOM 1390 N N . ASP A 1 171 ? 16.501 2.306 27.871 1.00 88.88 171 ASP A N 1
ATOM 1391 C CA . ASP A 1 171 ? 16.497 1.032 28.592 1.00 88.88 171 ASP A CA 1
ATOM 1392 C C . ASP A 1 171 ? 16.644 -0.198 27.674 1.00 88.88 171 ASP A C 1
ATOM 1394 O O . ASP A 1 171 ? 16.467 -1.331 28.123 1.00 88.88 171 ASP A O 1
ATOM 1398 N N . PHE A 1 172 ? 16.966 0.008 26.392 1.00 84.62 172 PHE A N 1
ATOM 1399 C CA . PHE A 1 172 ? 16.981 -1.007 25.333 1.00 84.62 172 PHE A CA 1
ATOM 1400 C C . PHE A 1 172 ? 15.619 -1.668 25.065 1.00 84.62 172 PHE A C 1
ATOM 1402 O O . PHE A 1 172 ? 15.559 -2.680 24.356 1.00 84.62 172 PHE A O 1
ATOM 1409 N N . SER A 1 173 ? 14.517 -1.111 25.580 1.00 88.50 173 SER A N 1
ATOM 1410 C CA . SER A 1 173 ? 13.179 -1.558 25.199 1.00 88.50 173 SER A CA 1
ATOM 1411 C C . SER A 1 173 ? 12.926 -1.239 23.726 1.00 88.50 173 SER A C 1
ATOM 1413 O O . SER A 1 173 ? 13.281 -0.172 23.223 1.00 88.50 173 SER A O 1
ATOM 1415 N N . LYS A 1 174 ? 12.338 -2.199 23.007 1.00 92.06 174 LYS A N 1
ATOM 1416 C CA . LYS A 1 174 ? 11.964 -2.022 21.605 1.00 92.06 174 LYS A CA 1
ATOM 1417 C C . LYS A 1 174 ? 10.526 -1.527 21.533 1.00 92.06 174 LYS A C 1
ATOM 1419 O O . LYS A 1 174 ? 9.627 -2.208 22.026 1.00 92.06 174 LYS A O 1
ATOM 1424 N N . SER A 1 175 ? 10.317 -0.399 20.872 1.00 94.81 175 SER A N 1
ATOM 1425 C CA . SER A 1 175 ? 8.992 0.103 20.514 1.00 94.81 175 SER A CA 1
ATOM 1426 C C . SER A 1 175 ? 8.910 0.355 19.014 1.00 94.81 175 SER A C 1
ATOM 1428 O O . SER A 1 175 ? 9.897 0.245 18.282 1.00 94.81 175 SER A O 1
ATOM 1430 N N . PHE A 1 176 ? 7.709 0.633 18.531 1.00 95.75 176 PHE A N 1
ATOM 1431 C CA . PHE A 1 176 ? 7.456 0.902 17.131 1.00 95.75 176 PHE A CA 1
ATOM 1432 C C . PHE A 1 176 ? 6.572 2.129 16.981 1.00 95.75 176 PHE A C 1
ATOM 1434 O O . PHE A 1 176 ? 5.589 2.296 17.708 1.00 95.75 176 PHE A O 1
ATOM 1441 N N . ASP A 1 177 ? 6.886 2.925 15.966 1.00 96.75 177 ASP A N 1
ATOM 1442 C CA . ASP A 1 177 ? 5.925 3.854 15.391 1.00 96.75 177 ASP A CA 1
ATOM 1443 C C . ASP A 1 177 ? 5.432 3.254 14.079 1.00 96.75 177 ASP A C 1
ATOM 1445 O O . ASP A 1 177 ? 6.204 2.687 13.300 1.00 96.75 177 ASP A O 1
ATOM 1449 N N . SER A 1 178 ? 4.134 3.346 13.817 1.00 97.94 178 SER A N 1
ATOM 1450 C CA . SER A 1 178 ? 3.559 2.874 12.561 1.00 97.94 178 SER A CA 1
ATOM 1451 C C . SER A 1 178 ? 2.381 3.723 12.127 1.00 97.94 178 SER A C 1
ATOM 1453 O O . SER A 1 178 ? 1.721 4.355 12.944 1.00 97.94 178 SER A O 1
ATOM 1455 N N . GLY A 1 179 ? 2.108 3.763 10.829 1.00 97.56 179 GLY A N 1
ATOM 1456 C CA . GLY A 1 179 ? 1.055 4.611 10.294 1.00 97.56 179 GLY A CA 1
ATOM 1457 C C . GLY A 1 179 ? 0.512 4.144 8.957 1.00 97.56 179 GLY A C 1
ATOM 1458 O O . GLY A 1 179 ? 1.035 3.222 8.330 1.00 97.56 179 GLY A O 1
ATOM 1459 N N . ILE A 1 180 ? -0.578 4.783 8.537 1.00 98.31 180 ILE A N 1
ATOM 1460 C CA . ILE A 1 180 ? -1.260 4.510 7.273 1.00 98.31 180 ILE A CA 1
ATOM 1461 C C . ILE A 1 180 ? -1.118 5.723 6.358 1.00 98.31 180 ILE A C 1
ATOM 1463 O O . ILE A 1 180 ? -1.686 6.769 6.652 1.00 98.31 180 ILE A O 1
ATOM 1467 N N . CYS A 1 181 ? -0.428 5.589 5.227 1.00 97.75 181 CYS A N 1
ATOM 1468 C CA . CYS A 1 181 ? -0.423 6.609 4.173 1.00 97.75 181 CYS A CA 1
ATOM 1469 C C . CYS A 1 181 ? -1.326 6.192 3.014 1.00 97.75 181 CYS A C 1
ATOM 1471 O O . CYS A 1 181 ? -1.477 5.005 2.715 1.00 97.75 181 CYS A O 1
ATOM 1473 N N . VAL A 1 182 ? -1.922 7.181 2.349 1.00 96.94 182 VAL A N 1
ATOM 1474 C CA . VAL A 1 182 ? -2.797 6.964 1.193 1.00 96.94 182 VAL A CA 1
ATOM 1475 C C . VAL A 1 182 ? -2.228 7.695 -0.009 1.00 96.94 182 VAL A C 1
ATOM 1477 O O . VAL A 1 182 ? -1.897 8.866 0.105 1.00 96.94 182 VAL A O 1
ATOM 1480 N N . PHE A 1 183 ? -2.150 7.036 -1.160 1.00 97.19 183 PHE A N 1
ATOM 1481 C CA . PHE A 1 183 ? -1.631 7.618 -2.400 1.00 97.19 183 PHE A CA 1
ATOM 1482 C C . PHE A 1 183 ? -2.696 7.602 -3.486 1.00 97.19 183 PHE A C 1
ATOM 1484 O O . PHE A 1 183 ? -3.408 6.606 -3.640 1.00 97.19 183 PHE A O 1
ATOM 1491 N N . HIS A 1 184 ? -2.799 8.678 -4.260 1.00 95.94 184 HIS A N 1
ATOM 1492 C CA . HIS A 1 184 ? -3.745 8.763 -5.366 1.00 95.94 184 HIS A CA 1
ATOM 1493 C C . HIS A 1 184 ? -3.084 8.383 -6.698 1.00 95.94 184 HIS A C 1
ATOM 1495 O O . HIS A 1 184 ? -1.959 8.784 -6.998 1.00 95.94 184 HIS A O 1
ATOM 1501 N N . ILE A 1 185 ? -3.798 7.631 -7.539 1.00 95.12 185 ILE A N 1
ATOM 1502 C CA . ILE A 1 185 ? -3.286 7.176 -8.840 1.00 95.12 185 ILE A CA 1
ATOM 1503 C C . ILE A 1 185 ? -2.905 8.333 -9.769 1.00 95.12 185 ILE A C 1
ATOM 1505 O O . ILE A 1 185 ? -1.956 8.203 -10.538 1.00 95.12 185 ILE A O 1
ATOM 1509 N N . ASP A 1 186 ? -3.598 9.472 -9.691 1.00 94.56 186 ASP A N 1
ATOM 1510 C CA . ASP A 1 186 ? -3.280 10.614 -10.554 1.00 94.56 186 ASP A CA 1
ATOM 1511 C C . ASP A 1 186 ? -1.928 11.245 -10.170 1.00 94.56 186 ASP A C 1
ATOM 1513 O O . ASP A 1 186 ? -1.219 11.728 -11.050 1.00 94.56 186 ASP A O 1
ATOM 1517 N N . ASP A 1 187 ? -1.517 11.178 -8.898 1.00 96.00 187 ASP A N 1
ATOM 1518 C CA . ASP A 1 187 ? -0.198 11.652 -8.455 1.00 96.00 187 ASP A CA 1
ATOM 1519 C C . ASP A 1 187 ? 0.911 10.685 -8.884 1.00 96.00 187 ASP A C 1
ATOM 1521 O O . ASP A 1 187 ? 1.959 11.113 -9.367 1.00 96.00 187 ASP A O 1
ATOM 1525 N N . ILE A 1 188 ? 0.640 9.377 -8.809 1.00 95.38 188 ILE A N 1
ATOM 1526 C CA . ILE A 1 188 ? 1.521 8.331 -9.346 1.00 95.38 188 ILE A CA 1
ATOM 1527 C C . ILE A 1 188 ? 1.727 8.531 -10.856 1.00 95.38 188 ILE A C 1
ATOM 1529 O O . ILE A 1 188 ? 2.858 8.521 -11.341 1.00 95.38 188 ILE A O 1
ATOM 1533 N N . ASN A 1 189 ? 0.645 8.742 -11.611 1.00 92.94 189 ASN A N 1
ATOM 1534 C CA . ASN A 1 189 ? 0.719 8.987 -13.051 1.00 92.94 189 ASN A CA 1
ATOM 1535 C C . ASN A 1 189 ? 1.491 10.275 -13.356 1.00 92.94 189 ASN A C 1
ATOM 1537 O O . ASN A 1 189 ? 2.379 10.256 -14.204 1.00 92.94 189 ASN A O 1
ATOM 1541 N N . ARG A 1 190 ? 1.230 11.360 -12.614 1.00 91.81 190 ARG A N 1
ATOM 1542 C CA . ARG A 1 190 ? 1.955 12.628 -12.766 1.00 91.81 190 ARG A CA 1
ATOM 1543 C C . ARG A 1 190 ? 3.455 12.461 -12.537 1.00 91.81 190 ARG A C 1
ATOM 1545 O O . ARG A 1 190 ? 4.238 13.032 -13.290 1.00 91.81 190 ARG A O 1
ATOM 1552 N N . ALA A 1 191 ? 3.862 11.657 -11.554 1.00 90.88 191 ALA A N 1
ATOM 1553 C CA . ALA A 1 191 ? 5.272 11.355 -11.330 1.00 90.88 191 ALA A CA 1
ATOM 1554 C C . ALA A 1 191 ? 5.897 10.623 -12.527 1.00 90.88 191 ALA A C 1
ATOM 1556 O O . ALA A 1 191 ? 7.009 10.957 -12.921 1.00 90.88 191 ALA A O 1
ATOM 1557 N N . PHE A 1 192 ? 5.182 9.679 -13.150 1.00 88.94 192 PHE A N 1
ATOM 1558 C CA . PHE A 1 192 ? 5.660 8.974 -14.346 1.00 88.94 192 PHE A CA 1
ATOM 1559 C C . PHE A 1 192 ? 5.614 9.800 -15.643 1.00 88.94 192 PHE A C 1
ATOM 1561 O O . PHE A 1 192 ? 6.349 9.491 -16.584 1.00 88.94 192 PHE A O 1
ATOM 1568 N N . ASP A 1 193 ? 4.788 10.844 -15.691 1.00 86.50 193 ASP A N 1
ATOM 1569 C CA . ASP A 1 193 ? 4.775 11.840 -16.768 1.00 86.50 193 ASP A CA 1
ATOM 1570 C C . ASP A 1 193 ? 5.844 12.936 -16.562 1.00 86.50 193 ASP A C 1
ATOM 1572 O O . ASP A 1 193 ? 6.202 13.663 -17.498 1.00 86.50 193 ASP A O 1
ATOM 1576 N N . GLY A 1 194 ? 6.394 13.024 -15.348 1.00 82.44 194 GLY A N 1
ATOM 1577 C CA . GLY A 1 194 ? 7.481 13.916 -14.962 1.00 82.44 194 GLY A CA 1
ATOM 1578 C C . GLY A 1 194 ? 8.835 13.544 -15.567 1.00 82.44 194 GLY A C 1
ATOM 1579 O O . GLY A 1 194 ? 8.945 12.752 -16.508 1.00 82.44 194 GLY A O 1
ATOM 1580 N N . ASP A 1 195 ? 9.890 14.159 -15.046 1.00 80.88 195 ASP A N 1
ATOM 1581 C CA . ASP A 1 195 ? 11.251 13.954 -15.533 1.00 80.88 195 ASP A CA 1
ATOM 1582 C C . ASP A 1 195 ?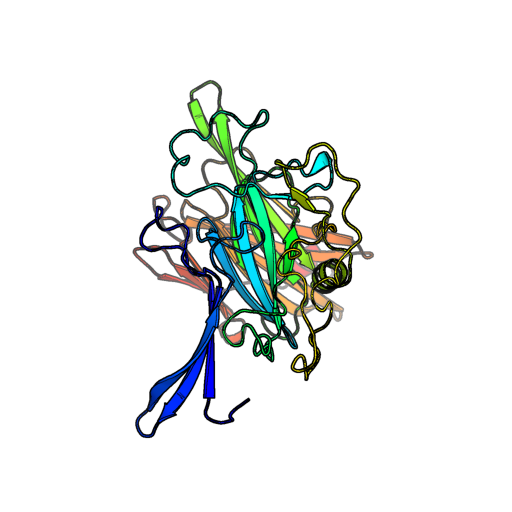 11.964 12.831 -14.781 1.00 80.88 195 ASP A C 1
ATOM 1584 O O . ASP A 1 195 ? 11.661 12.519 -13.629 1.00 80.88 195 ASP A O 1
ATOM 1588 N N . PHE A 1 196 ? 12.926 12.204 -15.454 1.00 77.00 196 PHE A N 1
ATOM 1589 C CA . PHE A 1 196 ? 13.791 11.210 -14.831 1.00 77.00 196 PHE A CA 1
ATOM 1590 C C . PHE A 1 196 ? 14.918 11.899 -14.056 1.00 77.00 196 PHE A C 1
ATOM 1592 O O . PHE A 1 196 ? 15.400 12.959 -14.461 1.00 77.00 196 PHE A O 1
ATOM 1599 N N . MET A 1 197 ? 15.374 11.264 -12.976 1.00 72.62 197 MET A N 1
ATOM 1600 C CA . MET A 1 197 ? 16.558 11.705 -12.240 1.00 72.62 197 MET A CA 1
ATOM 1601 C C . MET A 1 197 ? 17.784 11.739 -13.154 1.00 72.62 197 MET A C 1
ATOM 1603 O O . MET A 1 197 ? 17.976 10.864 -14.002 1.00 72.62 197 MET A O 1
ATOM 1607 N N . LYS A 1 198 ? 18.655 12.731 -12.950 1.00 66.31 198 LYS A N 1
ATOM 1608 C CA . LYS A 1 198 ? 19.938 12.801 -13.654 1.00 66.31 198 LYS A CA 1
ATOM 1609 C C . LYS A 1 198 ? 20.905 11.770 -13.068 1.00 66.31 198 LYS A C 1
ATOM 1611 O O . LYS A 1 198 ? 20.946 11.544 -11.860 1.00 66.31 198 LYS A O 1
ATOM 1616 N N . ILE A 1 199 ? 21.697 11.155 -13.938 1.00 60.28 199 ILE A N 1
ATOM 1617 C CA . ILE A 1 199 ? 22.662 10.111 -13.581 1.00 60.28 199 ILE A CA 1
ATOM 1618 C C . ILE A 1 199 ? 24.064 10.679 -13.704 1.00 60.28 199 ILE A C 1
ATOM 1620 O O . ILE A 1 199 ? 24.379 11.316 -14.710 1.00 60.28 199 ILE A O 1
ATOM 1624 N N . TYR A 1 200 ? 24.900 10.398 -12.708 1.00 55.41 200 TYR A N 1
ATOM 1625 C CA . TYR A 1 200 ? 26.323 10.711 -12.738 1.00 55.41 200 TYR A CA 1
ATOM 1626 C C . TYR A 1 200 ? 27.127 9.425 -12.515 1.00 55.41 200 TYR A C 1
ATOM 1628 O O . TYR A 1 200 ? 26.858 8.656 -11.591 1.00 55.41 200 TYR A O 1
ATOM 1636 N N . TYR A 1 201 ? 28.117 9.190 -13.378 1.00 55.09 201 TYR A N 1
ATOM 1637 C CA . TYR A 1 201 ? 29.037 8.059 -13.268 1.00 55.09 201 TYR A CA 1
ATOM 1638 C C . TYR A 1 201 ? 30.242 8.463 -12.416 1.00 55.09 201 TYR A C 1
ATOM 1640 O O . TYR A 1 201 ? 30.951 9.414 -12.748 1.00 55.09 201 TYR A O 1
ATOM 1648 N N . LYS A 1 202 ? 30.494 7.728 -11.329 1.00 48.03 202 LYS A N 1
ATOM 1649 C CA . LYS A 1 202 ? 31.514 8.068 -10.318 1.00 48.03 202 LYS A CA 1
ATOM 1650 C C . LYS A 1 202 ? 32.952 8.093 -10.866 1.00 48.03 202 LYS A C 1
ATOM 1652 O O . LYS A 1 202 ? 33.794 8.789 -10.312 1.00 48.03 202 LYS A O 1
ATOM 1657 N N . ASN A 1 203 ? 33.215 7.416 -11.988 1.00 48.66 203 ASN A N 1
ATOM 1658 C CA . ASN A 1 203 ? 34.537 7.371 -12.629 1.00 48.66 203 ASN A CA 1
ATOM 1659 C C . ASN A 1 203 ? 34.851 8.573 -13.543 1.00 48.66 203 ASN A C 1
ATOM 1661 O O . ASN A 1 203 ? 35.996 8.720 -13.957 1.00 48.66 203 ASN A O 1
ATOM 1665 N N . ASN A 1 204 ? 33.885 9.456 -13.823 1.00 47.66 204 ASN A N 1
ATOM 1666 C CA . ASN A 1 204 ? 34.073 10.624 -14.694 1.00 47.66 204 ASN A CA 1
ATOM 1667 C C . ASN A 1 204 ? 33.850 11.935 -13.928 1.00 47.66 204 ASN A C 1
ATOM 1669 O O . ASN A 1 204 ? 33.015 12.756 -14.303 1.00 47.66 204 ASN A O 1
ATOM 1673 N N . ALA A 1 205 ? 34.628 12.165 -12.868 1.00 44.94 205 ALA A N 1
ATOM 1674 C CA . ALA A 1 205 ? 34.576 13.386 -12.052 1.00 44.94 205 ALA A CA 1
ATOM 1675 C C . ALA A 1 205 ? 34.932 14.699 -12.804 1.00 44.94 205 ALA A C 1
ATOM 1677 O O . ALA A 1 205 ? 35.032 15.750 -12.177 1.00 44.94 205 ALA A O 1
ATOM 1678 N N . LEU A 1 206 ? 35.129 14.662 -14.129 1.00 40.09 206 LEU A N 1
ATOM 1679 C CA . LEU A 1 206 ? 35.528 15.802 -14.967 1.00 40.09 206 LEU A CA 1
ATOM 1680 C C . LEU A 1 206 ? 34.739 15.926 -16.288 1.00 40.09 206 LEU A C 1
ATOM 1682 O O . LEU A 1 206 ? 35.180 16.628 -17.193 1.00 40.09 206 LEU A O 1
ATOM 1686 N N . SER A 1 207 ? 33.588 15.265 -16.442 1.00 43.75 207 SER A N 1
ATOM 1687 C CA . SER A 1 207 ? 32.743 15.438 -17.636 1.00 43.75 207 SER A CA 1
ATOM 1688 C C . SER A 1 207 ? 31.486 16.239 -17.312 1.00 43.75 207 SER A C 1
ATOM 1690 O O . SER A 1 207 ? 30.803 15.936 -16.334 1.00 43.75 207 SER A O 1
ATOM 1692 N N . ASP A 1 208 ? 31.164 17.220 -18.160 1.00 46.81 208 ASP A N 1
ATOM 1693 C CA . ASP A 1 208 ? 29.876 17.920 -18.171 1.00 46.81 208 ASP A CA 1
ATOM 1694 C C . ASP A 1 208 ? 28.695 16.936 -18.078 1.00 46.81 208 ASP A C 1
ATOM 1696 O O . ASP A 1 208 ? 28.810 15.802 -18.561 1.00 46.81 208 ASP A O 1
ATOM 1700 N N . PRO A 1 209 ? 27.544 17.342 -17.498 1.00 50.66 209 PRO A N 1
ATOM 1701 C CA . PRO A 1 209 ? 26.342 16.515 -17.492 1.00 50.66 209 PRO A CA 1
ATOM 1702 C C . PRO A 1 209 ? 26.041 16.056 -18.922 1.00 50.66 209 PRO A C 1
ATOM 1704 O O . PRO A 1 209 ? 25.694 16.861 -19.787 1.00 50.66 209 PRO A O 1
ATOM 1707 N N . VAL A 1 210 ? 26.228 14.756 -19.171 1.00 46.78 210 VAL A N 1
ATOM 1708 C CA . VAL A 1 210 ? 26.075 14.162 -20.499 1.00 46.78 210 VAL A CA 1
ATOM 1709 C C . VAL A 1 210 ? 24.676 14.483 -21.011 1.00 46.78 210 VAL A C 1
ATOM 1711 O O . VAL A 1 210 ? 23.671 14.223 -20.346 1.00 46.78 210 VAL A O 1
ATOM 1714 N N . ASN A 1 211 ? 24.643 15.091 -22.195 1.00 43.88 211 ASN A N 1
ATOM 1715 C CA . ASN A 1 211 ? 23.434 15.504 -22.886 1.00 43.88 211 ASN A CA 1
ATOM 1716 C C . ASN A 1 211 ? 22.453 14.323 -22.993 1.00 43.88 211 ASN A C 1
ATOM 1718 O O . ASN A 1 211 ? 22.850 13.226 -23.381 1.00 43.88 211 ASN A O 1
ATOM 1722 N N . ILE A 1 212 ? 21.196 14.564 -22.615 1.00 47.88 212 ILE A N 1
ATOM 1723 C CA . ILE A 1 212 ? 20.178 13.570 -22.243 1.00 47.88 212 ILE A CA 1
ATOM 1724 C C . ILE A 1 212 ? 19.871 12.629 -23.426 1.00 47.88 212 ILE A C 1
ATOM 1726 O O . ILE A 1 212 ? 19.168 13.040 -24.355 1.00 47.88 212 ILE A O 1
ATOM 1730 N N . PRO A 1 213 ? 20.312 11.356 -23.427 1.00 49.56 213 PRO A N 1
ATOM 1731 C CA . PRO A 1 213 ? 19.788 10.398 -24.389 1.00 49.56 213 PRO A CA 1
ATOM 1732 C C . PRO A 1 213 ? 18.346 10.031 -23.992 1.00 49.56 213 PRO A C 1
ATOM 1734 O O . PRO A 1 213 ? 18.041 9.901 -22.807 1.00 49.56 213 PRO A O 1
ATOM 1737 N N . GLN A 1 214 ? 17.455 9.907 -24.985 1.00 51.03 214 GLN A N 1
ATOM 1738 C CA . GLN A 1 214 ? 15.992 9.839 -24.820 1.00 51.03 214 GLN A CA 1
ATOM 1739 C C . GLN A 1 214 ? 15.533 8.976 -23.634 1.00 51.03 214 GLN A C 1
ATOM 1741 O O . GLN A 1 214 ? 15.808 7.779 -23.565 1.00 51.03 214 GLN A O 1
ATOM 1746 N N . ALA A 1 215 ? 14.782 9.598 -22.724 1.00 57.50 215 ALA A N 1
ATOM 1747 C CA . ALA A 1 215 ? 14.199 8.935 -21.570 1.00 57.50 215 ALA A CA 1
ATOM 1748 C C . ALA A 1 215 ? 13.161 7.873 -21.976 1.00 57.50 215 ALA A C 1
ATOM 1750 O O . ALA A 1 215 ? 12.562 7.969 -23.054 1.00 57.50 215 ALA A O 1
ATOM 1751 N N . ARG A 1 216 ? 12.936 6.869 -21.112 1.00 65.38 216 ARG A N 1
ATOM 1752 C CA . ARG A 1 216 ? 11.975 5.786 -21.385 1.00 65.38 216 ARG A CA 1
ATOM 1753 C C . ARG A 1 216 ? 10.582 6.345 -21.677 1.00 65.38 216 ARG A C 1
ATOM 1755 O O . ARG A 1 216 ? 10.234 7.402 -21.148 1.00 65.38 216 ARG A O 1
ATOM 1762 N N . PRO A 1 217 ? 9.767 5.645 -22.489 1.00 62.34 217 PRO A N 1
ATOM 1763 C CA . PRO A 1 217 ? 8.444 6.128 -22.853 1.00 62.34 217 PRO A CA 1
ATOM 1764 C C . PRO A 1 217 ? 7.613 6.475 -21.611 1.00 62.34 217 PRO A C 1
ATOM 1766 O O . PRO A 1 217 ? 7.344 5.617 -20.769 1.00 62.34 217 PRO A O 1
ATOM 1769 N N . LYS A 1 218 ? 7.193 7.741 -21.522 1.00 65.81 218 LYS A N 1
ATOM 1770 C CA . LYS A 1 218 ? 6.336 8.245 -20.438 1.00 65.81 218 LYS A CA 1
ATOM 1771 C C . LYS A 1 218 ? 4.929 7.637 -20.486 1.00 65.81 218 LYS A C 1
ATOM 1773 O O . LYS A 1 218 ? 4.304 7.450 -19.450 1.00 65.81 218 LYS A O 1
ATOM 1778 N N . LEU A 1 219 ? 4.476 7.225 -21.673 1.00 68.00 219 LEU A N 1
ATOM 1779 C CA . LEU A 1 219 ? 3.150 6.657 -21.914 1.00 68.00 219 LEU A CA 1
ATOM 1780 C C . LEU A 1 219 ? 3.229 5.224 -22.446 1.00 68.00 219 LEU A C 1
ATOM 1782 O O . LEU A 1 219 ? 4.102 4.881 -23.249 1.00 68.00 219 LEU A O 1
ATOM 1786 N N . CYS A 1 220 ? 2.248 4.405 -22.071 1.00 73.38 220 CYS A N 1
ATOM 1787 C CA . CYS A 1 220 ? 2.068 3.069 -22.627 1.00 73.38 220 CYS A CA 1
ATOM 1788 C C . CYS A 1 220 ? 1.454 3.135 -24.029 1.00 73.38 220 CYS A C 1
ATOM 1790 O O . CYS A 1 220 ? 0.248 2.983 -24.210 1.00 73.38 220 CYS A O 1
ATOM 1792 N N . GLN A 1 221 ? 2.296 3.364 -25.033 1.00 63.84 221 GLN A N 1
ATOM 1793 C CA . GLN A 1 221 ? 1.891 3.342 -26.437 1.00 63.84 221 GLN A CA 1
ATOM 1794 C C . GLN A 1 221 ? 1.789 1.905 -26.970 1.00 63.84 221 GLN A C 1
ATOM 1796 O O . GLN A 1 221 ? 2.498 1.002 -26.527 1.00 63.84 221 GLN A O 1
ATOM 1801 N N . GLU A 1 222 ? 0.909 1.678 -27.949 1.00 51.47 222 GLU A N 1
ATOM 1802 C CA . GLU A 1 222 ? 0.609 0.329 -28.450 1.00 51.47 222 GLU A CA 1
ATOM 1803 C C . GLU A 1 222 ? 1.743 -0.317 -29.264 1.00 51.47 222 GLU A C 1
ATOM 1805 O O . GLU A 1 222 ? 1.778 -1.542 -29.381 1.00 51.47 222 GLU A O 1
ATOM 1810 N N . ASN A 1 223 ? 2.678 0.473 -29.803 1.00 51.19 223 ASN A N 1
ATOM 1811 C CA . ASN A 1 223 ? 3.709 -0.003 -30.727 1.00 51.19 223 ASN A CA 1
ATOM 1812 C C . ASN A 1 223 ? 5.087 0.615 -30.445 1.00 51.19 223 ASN A C 1
ATOM 1814 O O . ASN A 1 223 ? 5.542 1.508 -31.150 1.00 51.19 223 ASN A O 1
ATOM 1818 N N . LEU A 1 224 ? 5.809 0.064 -29.468 1.00 54.78 224 LEU A N 1
ATOM 1819 C CA . LEU A 1 224 ? 7.208 0.429 -29.184 1.00 54.78 224 LEU A CA 1
ATOM 1820 C C . LEU A 1 224 ? 8.231 -0.268 -30.103 1.00 54.78 224 LEU A C 1
ATOM 1822 O O . LEU A 1 224 ? 9.433 -0.160 -29.883 1.00 54.78 224 LEU A O 1
ATOM 1826 N N . LYS A 1 225 ? 7.787 -0.965 -31.161 1.00 50.56 225 LYS A N 1
ATOM 1827 C CA . LYS A 1 225 ? 8.679 -1.698 -32.084 1.00 50.56 225 LYS A CA 1
ATOM 1828 C C . LYS A 1 225 ? 9.715 -0.802 -32.777 1.00 50.56 225 LYS A C 1
ATOM 1830 O O . LYS A 1 225 ? 10.809 -1.277 -33.063 1.00 50.56 225 LYS A O 1
ATOM 1835 N N . ASN A 1 226 ? 9.378 0.472 -32.993 1.00 46.59 226 ASN A N 1
ATOM 1836 C CA . ASN A 1 226 ? 10.251 1.469 -33.623 1.00 46.59 226 ASN A CA 1
ATOM 1837 C C . ASN A 1 226 ? 10.926 2.400 -32.600 1.00 46.59 226 ASN A C 1
ATOM 1839 O O . ASN A 1 226 ? 11.611 3.343 -32.987 1.00 46.59 226 ASN A O 1
ATOM 1843 N N . TYR A 1 227 ? 10.730 2.167 -31.297 1.00 50.72 227 TYR A N 1
ATOM 1844 C CA . TYR A 1 227 ? 11.403 2.946 -30.267 1.00 50.72 227 TYR A CA 1
ATOM 1845 C C . TYR A 1 227 ? 12.860 2.482 -30.160 1.00 50.72 227 TYR A C 1
ATOM 1847 O O . TYR A 1 227 ? 13.176 1.424 -29.605 1.00 50.72 227 TYR A O 1
ATOM 1855 N N . HIS A 1 228 ? 13.760 3.282 -30.726 1.00 48.25 228 HIS A N 1
ATOM 1856 C CA . HIS A 1 228 ? 15.198 3.103 -30.601 1.00 48.25 228 HIS A CA 1
ATOM 1857 C C . HIS A 1 228 ? 15.650 3.588 -29.220 1.00 48.25 228 HIS A C 1
ATOM 1859 O O . HIS A 1 228 ? 16.175 4.685 -29.077 1.00 48.25 228 HIS A O 1
ATOM 1865 N N . SER A 1 229 ? 15.454 2.759 -28.192 1.00 47.81 229 SER A N 1
ATOM 1866 C CA . SER A 1 229 ? 16.088 2.974 -26.887 1.00 47.81 229 SER A CA 1
ATOM 1867 C C . SER A 1 229 ? 17.609 2.955 -27.070 1.00 47.81 229 SER A C 1
ATOM 1869 O O . SER A 1 229 ? 18.206 1.893 -27.274 1.00 47.81 229 SER A O 1
ATOM 1871 N N . THR A 1 230 ? 18.240 4.128 -27.048 1.00 43.72 230 THR A N 1
ATOM 1872 C CA . THR A 1 230 ? 19.703 4.265 -27.039 1.00 43.72 230 THR A CA 1
ATOM 1873 C C . THR A 1 230 ? 20.293 4.284 -25.631 1.00 43.72 230 THR A C 1
ATOM 1875 O O . THR A 1 230 ? 21.505 4.175 -25.501 1.00 43.72 230 THR A O 1
ATOM 1878 N N . SER A 1 231 ? 19.489 4.314 -24.568 1.00 46.44 231 SER A N 1
ATOM 1879 C CA . SER A 1 231 ? 20.001 4.438 -23.198 1.00 46.44 231 SER A CA 1
ATOM 1880 C C . SER A 1 231 ? 19.170 3.617 -22.213 1.00 46.44 231 SER A C 1
ATOM 1882 O O . SER A 1 231 ? 18.095 4.004 -21.762 1.00 46.44 231 SER A O 1
ATOM 1884 N N . GLY A 1 232 ? 19.702 2.455 -21.833 1.00 51.09 232 GLY A N 1
ATOM 1885 C CA . GLY A 1 232 ? 19.167 1.603 -20.766 1.00 51.09 232 GLY A CA 1
ATOM 1886 C C . GLY A 1 232 ? 19.404 2.154 -19.357 1.00 51.09 232 GLY A C 1
ATOM 1887 O O . GLY A 1 232 ? 19.484 1.355 -18.425 1.00 51.09 232 GLY A O 1
ATOM 1888 N N . ASP A 1 233 ? 19.540 3.475 -19.216 1.00 57.12 233 ASP A N 1
ATOM 1889 C CA . ASP A 1 233 ? 20.154 4.081 -18.035 1.00 57.12 233 ASP A CA 1
ATOM 1890 C C . ASP A 1 233 ? 19.157 4.836 -17.161 1.00 57.12 233 ASP A C 1
ATOM 1892 O O . ASP A 1 233 ? 19.308 4.807 -15.958 1.00 57.12 233 ASP A O 1
ATOM 1896 N N . TYR A 1 234 ? 18.069 5.403 -17.681 1.00 63.38 234 TYR A N 1
ATOM 1897 C CA . TYR A 1 234 ? 17.132 6.165 -16.839 1.00 63.38 234 TYR A CA 1
ATOM 1898 C C . TYR A 1 234 ? 15.859 5.363 -16.550 1.00 63.38 234 TYR A C 1
ATOM 1900 O O . TYR A 1 234 ? 15.108 5.046 -17.474 1.00 63.38 234 TYR A O 1
ATOM 1908 N N . SER A 1 235 ? 15.615 5.017 -15.282 1.00 73.25 235 SER A N 1
ATOM 1909 C CA . SER A 1 235 ? 14.336 4.439 -14.821 1.00 73.25 235 SER A CA 1
ATOM 1910 C C . SER A 1 235 ? 13.747 5.083 -13.576 1.00 73.25 235 SER A C 1
ATOM 1912 O O . SER A 1 235 ? 12.585 4.816 -13.291 1.00 73.25 235 SER A O 1
ATOM 1914 N N . THR A 1 236 ? 14.497 5.905 -12.849 1.00 79.88 236 THR A N 1
ATOM 1915 C CA . THR A 1 236 ? 14.005 6.557 -11.631 1.00 79.88 236 THR A CA 1
ATOM 1916 C C . THR A 1 236 ? 13.453 7.942 -11.961 1.00 79.88 236 THR A C 1
ATOM 1918 O O . THR A 1 236 ? 14.134 8.726 -12.620 1.00 79.88 236 THR A O 1
ATOM 1921 N N . MET A 1 237 ? 12.232 8.237 -11.521 1.00 84.25 237 MET A N 1
ATOM 1922 C CA . MET A 1 237 ? 11.610 9.558 -11.646 1.00 84.25 237 MET A CA 1
ATOM 1923 C C . MET A 1 237 ? 12.179 10.524 -10.599 1.00 84.25 237 MET A C 1
ATOM 1925 O O . MET A 1 237 ? 12.446 10.110 -9.474 1.00 84.25 237 MET A O 1
ATOM 1929 N N . ASP A 1 238 ? 12.342 11.799 -10.960 1.00 83.00 238 ASP A N 1
ATOM 1930 C CA . ASP A 1 238 ? 12.760 12.877 -10.043 1.00 83.00 238 ASP A CA 1
ATOM 1931 C C . ASP A 1 238 ? 11.630 13.299 -9.093 1.00 83.00 238 ASP A C 1
ATOM 1933 O O . ASP A 1 238 ? 11.864 13.771 -7.984 1.00 83.00 238 ASP A O 1
ATOM 1937 N N . THR A 1 239 ? 10.379 13.129 -9.524 1.00 86.88 239 THR A N 1
ATOM 1938 C CA . THR A 1 239 ? 9.206 13.481 -8.725 1.00 86.88 239 THR A CA 1
ATOM 1939 C C . THR A 1 239 ? 8.974 12.466 -7.604 1.00 86.88 239 THR A C 1
ATOM 1941 O O . THR A 1 239 ? 8.831 11.266 -7.856 1.00 86.88 239 THR A O 1
ATOM 1944 N N . VAL A 1 240 ? 8.876 12.972 -6.374 1.00 90.88 240 VAL A N 1
ATOM 1945 C CA . VAL A 1 240 ? 8.427 12.222 -5.196 1.00 90.88 240 VAL A CA 1
ATOM 1946 C C . VAL A 1 240 ? 6.901 12.272 -5.123 1.00 90.88 240 VAL A C 1
ATOM 1948 O O . VAL A 1 240 ? 6.289 13.313 -5.356 1.00 90.88 240 VAL A O 1
ATOM 1951 N N . ILE A 1 241 ? 6.284 11.127 -4.848 1.00 95.44 241 ILE A N 1
ATOM 1952 C CA . ILE A 1 241 ? 4.838 10.991 -4.691 1.00 95.44 241 ILE A CA 1
ATOM 1953 C C . ILE A 1 241 ? 4.510 11.171 -3.212 1.00 95.44 241 ILE A C 1
ATOM 1955 O O . ILE A 1 241 ? 4.834 10.314 -2.386 1.00 95.44 241 ILE A O 1
ATOM 1959 N N . GLU A 1 242 ? 3.856 12.283 -2.905 1.00 95.50 242 GLU A N 1
ATOM 1960 C CA . GLU A 1 242 ? 3.413 12.617 -1.555 1.00 95.50 242 GLU A CA 1
ATOM 1961 C C . GLU A 1 242 ? 2.119 11.878 -1.174 1.00 95.50 242 GLU A C 1
ATOM 1963 O O . GLU A 1 242 ? 1.315 11.533 -2.053 1.00 95.50 242 GLU A O 1
ATOM 1968 N N . PRO A 1 243 ? 1.899 11.616 0.126 1.00 95.50 243 PRO A N 1
ATOM 1969 C CA . PRO A 1 243 ? 0.638 11.076 0.603 1.00 95.50 243 PRO A CA 1
ATOM 1970 C C . PRO A 1 243 ? -0.504 12.096 0.462 1.00 95.50 243 PRO A C 1
ATOM 1972 O O . PRO A 1 243 ? -0.312 13.299 0.315 1.00 95.50 243 PRO A O 1
ATOM 1975 N N . LEU A 1 244 ? -1.734 11.587 0.518 1.00 92.88 244 LEU A N 1
ATOM 1976 C CA . LEU A 1 244 ? -2.978 12.341 0.352 1.00 92.88 244 LEU A CA 1
ATOM 1977 C C . LEU A 1 244 ? -3.185 13.426 1.425 1.00 92.88 244 LEU A C 1
ATOM 1979 O O . LEU A 1 244 ? -3.906 14.394 1.192 1.00 92.88 244 LEU A O 1
ATOM 1983 N N . MET A 1 245 ? -2.594 13.238 2.603 1.00 90.56 245 MET A N 1
ATOM 1984 C CA . MET A 1 245 ? -2.544 14.204 3.700 1.00 90.56 245 MET A CA 1
ATOM 1985 C C . MET A 1 245 ? -1.077 14.514 4.011 1.00 90.56 245 MET A C 1
ATOM 1987 O O . MET A 1 245 ? -0.200 13.755 3.609 1.00 90.56 245 MET A O 1
ATOM 1991 N N . ASP A 1 246 ? -0.812 15.609 4.726 1.00 89.44 246 ASP A N 1
ATOM 1992 C CA . ASP A 1 246 ? 0.533 15.940 5.215 1.00 89.44 246 ASP A CA 1
ATOM 1993 C C . ASP A 1 246 ? 0.932 14.958 6.332 1.00 89.44 246 ASP A C 1
ATOM 1995 O O . ASP A 1 246 ? 0.715 15.202 7.519 1.00 89.44 246 ASP A O 1
ATOM 1999 N N . GLY A 1 247 ? 1.389 13.775 5.915 1.00 90.44 247 GLY A N 1
ATOM 2000 C CA . GLY A 1 247 ? 1.667 12.628 6.772 1.00 90.44 247 GLY A CA 1
ATOM 2001 C C . GLY A 1 247 ? 0.592 11.528 6.735 1.00 90.44 247 GLY A C 1
ATOM 2002 O O . GLY A 1 247 ? -0.290 11.505 5.868 1.00 90.44 247 GLY A O 1
ATOM 2003 N N . PRO A 1 248 ? 0.683 10.552 7.653 1.00 95.50 248 PRO A N 1
ATOM 2004 C CA . PRO A 1 248 ? -0.233 9.422 7.695 1.00 95.50 248 PRO A CA 1
ATOM 2005 C C . PRO A 1 248 ? -1.639 9.829 8.144 1.00 95.50 248 PRO A C 1
ATOM 2007 O O . PRO A 1 248 ? -1.831 10.658 9.029 1.00 95.50 248 PRO A O 1
ATOM 2010 N N . ILE A 1 249 ? -2.650 9.172 7.579 1.00 95.94 249 ILE A N 1
ATOM 2011 C CA . ILE A 1 249 ? -4.061 9.369 7.935 1.00 95.94 249 ILE A CA 1
ATOM 2012 C C . ILE A 1 249 ? -4.416 8.748 9.298 1.00 95.94 249 ILE A C 1
ATOM 2014 O O . ILE A 1 249 ? -5.495 8.988 9.836 1.00 95.94 249 ILE A O 1
ATOM 2018 N N . PHE A 1 250 ? -3.538 7.897 9.828 1.00 96.88 250 PHE A N 1
ATOM 2019 C CA . PHE A 1 250 ? -3.628 7.262 11.138 1.00 96.88 250 PHE A CA 1
ATOM 2020 C C . PHE A 1 250 ? -2.218 6.868 11.582 1.00 96.88 250 PHE A C 1
ATOM 2022 O O . PHE A 1 250 ? -1.461 6.345 10.764 1.00 96.88 250 PHE A O 1
ATOM 2029 N N . GLU A 1 251 ? -1.885 7.087 12.853 1.00 96.31 251 GLU A N 1
ATOM 2030 C CA . GLU A 1 251 ? -0.580 6.758 13.432 1.00 96.31 251 GLU A CA 1
ATOM 2031 C C . GLU A 1 251 ? -0.732 6.103 14.806 1.00 96.31 251 GLU A C 1
ATOM 2033 O O . GLU A 1 251 ? -1.617 6.446 15.590 1.00 96.31 251 GLU A O 1
ATOM 2038 N N . LEU A 1 252 ? 0.190 5.193 15.091 1.00 96.56 252 LEU A N 1
ATOM 2039 C CA . LEU A 1 252 ? 0.494 4.610 16.386 1.00 96.56 252 LEU A CA 1
ATOM 2040 C C . LEU A 1 252 ? 1.931 4.995 16.731 1.00 96.56 252 LEU A C 1
ATOM 2042 O O . LEU A 1 252 ? 2.809 4.876 15.875 1.00 96.56 252 LEU A O 1
ATOM 2046 N N . LYS A 1 253 ? 2.167 5.470 17.955 1.00 95.81 253 LYS A N 1
ATOM 2047 C CA . LYS A 1 253 ? 3.484 5.941 18.401 1.00 95.81 253 LYS A CA 1
ATOM 2048 C C . LYS A 1 253 ? 3.876 5.278 19.703 1.00 95.81 253 LYS A C 1
ATOM 2050 O O . LYS A 1 253 ? 3.059 5.213 20.617 1.00 95.81 253 LYS A O 1
ATOM 2055 N N . ASN A 1 254 ? 5.135 4.872 19.792 1.00 94.81 254 ASN A N 1
ATOM 2056 C CA . ASN A 1 254 ? 5.732 4.225 20.949 1.00 94.81 254 ASN A CA 1
ATOM 2057 C C . ASN A 1 254 ? 4.934 2.997 21.426 1.00 94.81 254 ASN A C 1
ATOM 2059 O O . ASN A 1 254 ? 4.719 2.804 22.622 1.00 94.81 254 ASN A O 1
ATOM 2063 N N . GLU A 1 255 ? 4.479 2.176 20.479 1.00 95.50 255 GLU A N 1
ATOM 2064 C CA . GLU A 1 255 ? 3.700 0.967 20.753 1.00 95.50 255 GLU A CA 1
ATOM 2065 C C . GLU A 1 255 ? 4.586 -0.286 20.762 1.00 95.50 255 GLU A C 1
ATOM 2067 O O . GLU A 1 255 ? 5.653 -0.329 20.149 1.00 95.50 255 GLU A O 1
ATOM 2072 N N . GLN A 1 256 ? 4.133 -1.348 21.433 1.00 94.31 256 GLN A N 1
ATOM 2073 C CA . GLN A 1 256 ? 4.831 -2.646 21.426 1.00 94.31 256 GLN A CA 1
ATOM 2074 C C . GLN A 1 256 ? 4.620 -3.434 20.123 1.00 94.31 256 GLN A C 1
ATOM 2076 O O . GLN A 1 256 ? 5.407 -4.324 19.796 1.00 94.31 256 GLN A O 1
ATOM 2081 N N . SER A 1 257 ? 3.569 -3.103 19.369 1.00 96.19 257 SER A N 1
ATOM 2082 C CA . SER A 1 257 ? 3.243 -3.705 18.077 1.00 96.19 257 SER A CA 1
ATOM 2083 C C . SER A 1 257 ? 3.226 -2.660 16.962 1.00 96.19 257 SER A C 1
ATOM 2085 O O . SER A 1 257 ? 3.165 -1.457 17.208 1.00 96.19 257 SER A O 1
ATOM 2087 N N . TYR A 1 258 ? 3.292 -3.124 15.715 1.00 97.69 258 TYR A N 1
ATOM 2088 C CA . TYR A 1 258 ? 3.241 -2.277 14.523 1.00 97.69 258 TYR A CA 1
ATOM 2089 C C . TYR A 1 258 ? 2.176 -2.779 13.549 1.00 97.69 258 TYR A C 1
ATOM 2091 O O . TYR A 1 258 ? 1.822 -3.961 13.555 1.00 97.69 258 TYR A O 1
ATOM 2099 N N . LEU A 1 259 ? 1.672 -1.882 12.697 1.00 98.56 259 LEU A N 1
ATOM 2100 C CA . LEU A 1 259 ? 0.705 -2.218 11.649 1.00 98.56 259 LEU A CA 1
ATOM 2101 C C . LEU A 1 259 ? 1.343 -3.095 10.557 1.00 98.56 259 LEU A C 1
ATOM 2103 O O . LEU A 1 259 ? 2.327 -2.690 9.940 1.00 98.56 259 LEU A O 1
ATOM 2107 N N . THR A 1 260 ? 0.762 -4.262 10.268 1.00 98.38 260 THR A N 1
ATOM 2108 C CA . THR A 1 260 ? 1.319 -5.262 9.336 1.00 98.38 260 THR A CA 1
ATOM 2109 C C . THR A 1 260 ? 0.562 -5.358 8.020 1.00 98.38 260 THR A C 1
ATOM 2111 O O . THR A 1 260 ? 1.175 -5.336 6.955 1.00 98.38 260 THR A O 1
ATOM 2114 N N . LYS A 1 261 ? -0.765 -5.512 8.072 1.00 98.38 261 LYS A N 1
ATOM 2115 C CA . LYS A 1 261 ? -1.638 -5.731 6.909 1.00 98.38 261 LYS A CA 1
ATOM 2116 C C . LYS A 1 261 ? -2.813 -4.777 6.942 1.00 98.38 261 LYS A C 1
ATOM 2118 O O . LYS A 1 261 ? -3.239 -4.343 8.006 1.00 98.38 261 LYS A O 1
ATOM 2123 N N . ILE A 1 262 ? -3.339 -4.458 5.766 1.00 98.44 262 ILE A N 1
ATOM 2124 C CA . ILE A 1 262 ? -4.421 -3.491 5.615 1.00 98.44 262 ILE A CA 1
ATOM 2125 C C . ILE A 1 262 ? -5.401 -3.942 4.546 1.00 98.44 262 ILE A C 1
ATOM 2127 O O . ILE A 1 262 ? -5.003 -4.428 3.490 1.00 98.44 262 ILE A O 1
ATOM 2131 N N . VAL A 1 263 ? -6.685 -3.754 4.828 1.00 97.69 263 VAL A N 1
ATOM 2132 C CA . VAL A 1 263 ? -7.775 -3.861 3.858 1.00 97.69 263 VAL A CA 1
ATOM 2133 C C . VAL A 1 263 ? -8.728 -2.695 4.055 1.00 97.69 263 VAL A C 1
ATOM 2135 O O . VAL A 1 263 ? -8.879 -2.176 5.161 1.00 97.69 263 VAL A O 1
ATOM 2138 N N . ALA A 1 264 ? -9.385 -2.280 2.983 1.00 96.00 264 ALA A N 1
ATOM 2139 C CA . ALA A 1 264 ? -10.354 -1.201 3.027 1.00 96.00 264 ALA A CA 1
ATOM 2140 C C . ALA A 1 264 ? -11.549 -1.490 2.118 1.00 96.00 264 ALA A C 1
ATOM 2142 O O . ALA A 1 264 ? -11.435 -2.215 1.125 1.00 96.00 264 ALA A O 1
ATOM 2143 N N . ASP A 1 265 ? -12.690 -0.899 2.454 1.00 93.88 265 ASP A N 1
ATOM 2144 C CA . ASP A 1 265 ? -13.891 -0.929 1.626 1.00 93.88 265 ASP A CA 1
ATOM 2145 C C . ASP A 1 265 ? -14.619 0.415 1.662 1.00 93.88 265 ASP A C 1
ATOM 2147 O O . ASP A 1 265 ? -14.548 1.154 2.649 1.00 93.88 265 ASP A O 1
ATOM 2151 N N . LYS A 1 266 ? -15.320 0.723 0.572 1.00 92.31 266 LYS A N 1
ATOM 2152 C CA . LYS A 1 266 ? -16.152 1.920 0.437 1.00 92.31 266 LYS A CA 1
ATOM 2153 C C . LYS A 1 266 ? -17.607 1.559 0.645 1.00 92.31 266 LYS A C 1
ATOM 2155 O O . LYS A 1 266 ? -18.128 0.630 0.032 1.00 92.31 266 LYS A O 1
ATOM 2160 N N . ILE A 1 267 ? -18.268 2.321 1.500 1.00 89.38 267 ILE A N 1
ATOM 2161 C CA . ILE A 1 267 ? -19.641 2.074 1.907 1.00 89.38 267 ILE A CA 1
ATOM 2162 C C . ILE A 1 267 ? -20.436 3.351 1.695 1.00 89.38 267 ILE A C 1
ATOM 2164 O O . ILE A 1 267 ? -20.111 4.399 2.244 1.00 89.38 267 ILE A O 1
ATOM 2168 N N . SER A 1 268 ? -21.507 3.217 0.921 1.00 89.81 268 SER A N 1
ATOM 2169 C CA . SER A 1 268 ? -22.507 4.256 0.708 1.00 89.81 268 SER A CA 1
ATOM 2170 C C . SER A 1 268 ? -23.788 3.821 1.406 1.00 89.81 268 SER A C 1
ATOM 2172 O O . SER A 1 268 ? -24.350 2.772 1.077 1.00 89.81 268 SER A O 1
ATOM 2174 N N . LYS A 1 269 ? -24.251 4.592 2.391 1.00 87.56 269 LYS A N 1
ATOM 2175 C CA . LYS A 1 269 ? -25.509 4.321 3.102 1.00 87.56 269 LYS A CA 1
ATOM 2176 C C . LYS A 1 269 ? -26.418 5.539 3.073 1.00 87.56 269 LYS A C 1
ATOM 2178 O O . LYS A 1 269 ? -25.962 6.660 3.263 1.00 87.56 269 LYS A O 1
ATOM 2183 N N . SER A 1 270 ? -27.714 5.302 2.873 1.00 89.06 270 SER A N 1
ATOM 2184 C CA . SER A 1 270 ? -28.735 6.322 3.100 1.00 89.06 270 SER A CA 1
ATOM 2185 C C . SER A 1 270 ? -29.135 6.287 4.569 1.00 89.06 270 SER A C 1
ATOM 2187 O O . SER A 1 270 ? -29.687 5.294 5.035 1.00 89.06 270 SER A O 1
ATOM 2189 N N . VAL A 1 271 ? -28.816 7.348 5.302 1.00 86.75 271 VAL A N 1
ATOM 2190 C CA . VAL A 1 271 ? -29.196 7.527 6.704 1.00 86.75 271 VAL A CA 1
ATOM 2191 C C . VAL A 1 271 ? -29.864 8.882 6.805 1.00 86.75 271 VAL A C 1
ATOM 2193 O O . VAL A 1 271 ? -29.332 9.874 6.306 1.00 86.75 271 VAL A O 1
ATOM 2196 N N . CYS A 1 272 ? -31.035 8.952 7.441 1.00 86.69 272 CYS A N 1
ATOM 2197 C CA . CYS A 1 272 ? -31.720 10.232 7.635 1.00 86.69 272 CYS A CA 1
ATOM 2198 C C . CYS A 1 272 ? -32.047 10.983 6.327 1.00 86.69 272 CYS A C 1
ATOM 2200 O O . CYS A 1 272 ? -32.037 12.210 6.294 1.00 86.69 272 CYS A O 1
ATOM 2202 N N . GLY A 1 273 ? -32.275 10.257 5.226 1.00 84.38 273 GLY A N 1
ATOM 2203 C CA . GLY A 1 273 ? -32.485 10.847 3.898 1.00 84.38 273 GLY A CA 1
ATOM 2204 C C . GLY A 1 273 ? -31.219 11.406 3.233 1.00 84.38 273 GLY A C 1
ATOM 2205 O O . GLY A 1 273 ? -31.286 11.831 2.084 1.00 84.38 273 GLY A O 1
ATOM 2206 N N . ASN A 1 274 ? -30.064 11.360 3.903 1.00 83.75 274 ASN A N 1
ATOM 2207 C CA . ASN A 1 274 ? -28.773 11.760 3.351 1.00 83.75 274 ASN A CA 1
ATOM 2208 C C . ASN A 1 274 ? -28.006 10.524 2.882 1.00 83.75 274 ASN A C 1
ATOM 2210 O O . ASN A 1 274 ? -27.950 9.515 3.586 1.00 83.75 274 ASN A O 1
ATOM 2214 N N . VAL A 1 275 ? -27.404 10.597 1.696 1.00 87.94 275 VAL A N 1
ATOM 2215 C CA . VAL A 1 275 ? -26.439 9.585 1.253 1.00 87.94 275 VAL A CA 1
ATOM 2216 C C . VAL A 1 275 ? -25.085 9.952 1.838 1.00 87.94 275 VAL A C 1
ATOM 2218 O O . VAL A 1 275 ? -24.586 11.053 1.621 1.00 87.94 275 VAL A O 1
ATOM 2221 N N . VAL A 1 276 ? -24.520 9.025 2.600 1.00 88.69 276 VAL A N 1
ATOM 2222 C CA . VAL A 1 276 ? -23.230 9.172 3.258 1.00 88.69 276 VAL A CA 1
ATOM 2223 C C . VAL A 1 276 ? -22.259 8.168 2.661 1.00 88.69 276 VAL A C 1
ATOM 2225 O O . VAL A 1 276 ? -22.507 6.960 2.718 1.00 88.69 276 VAL A O 1
ATOM 2228 N N . ASP A 1 277 ? -21.146 8.683 2.147 1.00 90.25 277 ASP A N 1
ATOM 2229 C CA . ASP A 1 277 ? -20.024 7.892 1.661 1.00 90.25 277 ASP A CA 1
ATOM 2230 C C . ASP A 1 277 ? -18.909 7.874 2.704 1.00 90.25 277 ASP A C 1
ATOM 2232 O O . ASP A 1 277 ? -18.432 8.914 3.164 1.00 90.25 277 ASP A O 1
ATOM 2236 N N . LEU A 1 278 ? -18.487 6.671 3.075 1.00 91.88 278 LEU A N 1
ATOM 2237 C CA . LEU A 1 278 ? -17.414 6.447 4.030 1.00 91.88 278 LEU A CA 1
ATOM 2238 C C . LEU A 1 278 ? -16.504 5.320 3.554 1.00 91.88 278 LEU A C 1
ATOM 2240 O O . LEU A 1 278 ? -16.947 4.347 2.941 1.00 91.88 278 LEU A O 1
ATOM 2244 N N . THR A 1 279 ? -15.222 5.441 3.864 1.00 94.00 279 THR A N 1
ATOM 2245 C CA . THR A 1 279 ? -14.252 4.363 3.701 1.00 94.00 279 THR A CA 1
ATOM 2246 C C . THR A 1 279 ? -13.996 3.752 5.068 1.00 94.00 279 THR A C 1
ATOM 2248 O O . THR A 1 279 ? -13.698 4.464 6.026 1.00 94.00 279 THR A O 1
ATOM 2251 N N . VAL A 1 280 ? -14.096 2.431 5.168 1.00 95.06 280 VAL A N 1
ATOM 2252 C CA . VAL A 1 280 ? -13.707 1.698 6.374 1.00 95.06 280 VAL A CA 1
ATOM 2253 C C . VAL A 1 280 ? -12.414 0.971 6.109 1.00 95.06 280 VAL A C 1
ATOM 2255 O O . VAL A 1 280 ? -12.308 0.207 5.155 1.00 95.06 280 VAL A O 1
ATOM 2258 N N . ILE A 1 281 ? -11.446 1.222 6.975 1.00 97.50 281 ILE A N 1
ATOM 2259 C CA . ILE A 1 281 ? -10.094 0.697 6.901 1.00 97.50 281 ILE A CA 1
ATOM 2260 C C . ILE A 1 281 ? -9.902 -0.228 8.096 1.00 97.50 281 ILE A C 1
ATOM 2262 O O . ILE A 1 281 ? -10.209 0.134 9.232 1.00 97.50 281 ILE A O 1
ATOM 2266 N N . TYR A 1 282 ? -9.391 -1.423 7.836 1.00 98.44 282 TYR A N 1
ATOM 2267 C CA . TYR A 1 282 ? -8.994 -2.383 8.852 1.00 98.44 282 TYR A CA 1
ATOM 2268 C C . TYR A 1 282 ? -7.493 -2.618 8.729 1.00 98.44 282 TYR A C 1
ATOM 2270 O O . TYR A 1 282 ? -7.036 -3.096 7.690 1.00 98.44 282 TYR A O 1
ATOM 2278 N N . ALA A 1 283 ? -6.743 -2.294 9.779 1.00 98.69 283 ALA A N 1
ATOM 2279 C CA . ALA A 1 283 ? -5.303 -2.507 9.848 1.00 98.69 283 ALA A CA 1
ATOM 2280 C C . ALA A 1 283 ? -4.975 -3.523 10.949 1.00 98.69 283 ALA A C 1
ATOM 2282 O O . ALA A 1 283 ? -5.349 -3.327 12.103 1.00 98.69 283 ALA A O 1
ATOM 2283 N N . GLY A 1 284 ? -4.330 -4.626 10.580 1.00 98.62 284 GLY A N 1
ATOM 2284 C CA . GLY A 1 284 ? -3.858 -5.657 11.500 1.00 98.62 284 GLY A CA 1
ATOM 2285 C C . GLY A 1 284 ? -2.480 -5.332 12.072 1.00 98.62 284 GLY A C 1
ATOM 2286 O O . GLY A 1 284 ? -1.747 -4.546 11.472 1.00 98.62 284 GLY A O 1
ATOM 2287 N N . THR A 1 285 ? -2.114 -5.949 13.197 1.00 98.69 285 THR A N 1
ATOM 2288 C CA . THR A 1 285 ? -0.811 -5.752 13.849 1.00 98.69 285 THR A CA 1
ATOM 2289 C C . THR A 1 285 ? 0.041 -7.016 13.953 1.00 98.69 285 THR A C 1
ATOM 2291 O O . THR A 1 285 ? -0.412 -8.147 13.732 1.00 98.69 285 THR A O 1
ATOM 2294 N N . SER A 1 286 ? 1.299 -6.812 14.348 1.00 98.06 286 SER A N 1
ATOM 2295 C CA . SER A 1 286 ? 2.249 -7.871 14.701 1.00 98.06 286 SER A CA 1
ATOM 2296 C C . SER A 1 286 ? 1.883 -8.658 15.964 1.00 98.06 286 SER A C 1
ATOM 2298 O O . SER A 1 286 ? 2.444 -9.728 16.176 1.00 98.06 286 SER A O 1
ATOM 2300 N N . GLN A 1 287 ? 0.908 -8.188 16.747 1.00 97.75 287 GLN A N 1
ATOM 2301 C CA . GLN A 1 287 ? 0.391 -8.851 17.950 1.00 97.75 287 GLN A CA 1
ATOM 2302 C C . GLN A 1 287 ? -1.101 -9.198 17.825 1.00 97.75 287 GLN A C 1
ATOM 2304 O O . GLN A 1 287 ? -1.839 -9.196 18.802 1.00 97.75 287 GLN A O 1
ATOM 2309 N N . GLY A 1 288 ? -1.600 -9.456 16.615 1.00 98.00 288 GLY A N 1
ATOM 2310 C CA . GLY A 1 288 ? -2.933 -10.043 16.437 1.00 98.00 288 GLY A CA 1
ATOM 2311 C C . GLY A 1 288 ? -4.127 -9.092 16.600 1.00 98.00 288 GLY A C 1
ATOM 2312 O O . GLY A 1 288 ? -5.280 -9.532 16.495 1.00 98.00 288 GLY A O 1
ATOM 2313 N N . GLU A 1 289 ? -3.886 -7.803 16.825 1.00 98.38 289 GLU A N 1
ATOM 2314 C CA . GLU A 1 289 ? -4.924 -6.781 16.973 1.00 98.38 289 GLU A CA 1
ATOM 2315 C C . GLU A 1 289 ? -5.380 -6.253 15.612 1.00 98.38 289 GLU A C 1
ATOM 2317 O O . GLU A 1 289 ? -4.619 -6.234 14.647 1.00 98.38 289 GLU A O 1
ATOM 2322 N N . VAL A 1 290 ? -6.629 -5.795 15.529 1.00 98.56 290 VAL A N 1
ATOM 2323 C CA . VAL A 1 290 ? -7.163 -5.102 14.354 1.00 98.56 290 VAL A CA 1
ATOM 2324 C C . VAL A 1 290 ? -7.718 -3.747 14.770 1.00 98.56 290 VAL A C 1
ATOM 2326 O O . VAL A 1 290 ? -8.615 -3.653 15.609 1.00 98.56 290 VAL A O 1
ATOM 2329 N N . TYR A 1 291 ? -7.205 -2.705 14.127 1.00 98.50 291 TYR A N 1
ATOM 2330 C CA . TYR A 1 291 ? -7.675 -1.332 14.227 1.00 98.50 291 TYR A CA 1
ATOM 2331 C C . TYR A 1 291 ? -8.691 -1.072 13.122 1.00 98.50 291 TYR A C 1
ATOM 2333 O O . TYR A 1 291 ? -8.403 -1.256 11.938 1.00 98.50 291 TYR A O 1
ATOM 2341 N N . LYS A 1 292 ? -9.888 -0.633 13.507 1.00 97.75 292 LYS A N 1
ATOM 2342 C CA . LYS A 1 292 ? -10.961 -0.251 12.591 1.00 97.75 292 LYS A CA 1
ATOM 2343 C C . LYS A 1 292 ? -11.079 1.263 12.551 1.00 97.75 292 LYS A C 1
ATOM 2345 O O . LYS A 1 292 ? -11.487 1.891 13.528 1.00 97.75 292 LYS A O 1
ATOM 2350 N N . ILE A 1 293 ? -10.782 1.840 11.399 1.00 97.25 293 ILE A N 1
ATOM 2351 C CA . ILE A 1 293 ? -10.716 3.283 11.179 1.00 97.25 293 ILE A CA 1
ATOM 2352 C C . ILE A 1 293 ? -11.777 3.665 10.148 1.00 97.25 293 ILE A C 1
ATOM 2354 O O . ILE A 1 293 ? -11.968 2.973 9.148 1.00 97.25 293 ILE A O 1
ATOM 2358 N N . ILE A 1 294 ? -12.489 4.759 10.402 1.00 95.50 294 ILE A N 1
ATOM 2359 C CA . ILE A 1 294 ? -13.467 5.330 9.474 1.00 95.50 294 ILE A CA 1
ATOM 2360 C C . ILE A 1 294 ? -12.873 6.597 8.881 1.00 95.50 294 ILE A C 1
ATOM 2362 O O . ILE A 1 294 ? -12.394 7.455 9.619 1.00 95.50 294 ILE A O 1
ATOM 2366 N N . GLN A 1 295 ? -12.926 6.710 7.560 1.00 94.31 295 GLN A N 1
ATOM 2367 C CA . GLN A 1 295 ? -12.508 7.882 6.807 1.00 94.31 295 GLN A CA 1
ATOM 2368 C C . GLN A 1 295 ? -13.704 8.450 6.036 1.00 94.31 295 GLN A C 1
ATOM 2370 O O . GLN A 1 295 ? -14.423 7.706 5.369 1.00 94.31 295 GLN A O 1
ATOM 2375 N N . TRP A 1 296 ? -13.892 9.765 6.082 1.00 92.62 296 TRP A N 1
ATOM 2376 C CA . TRP A 1 296 ? -14.892 10.478 5.282 1.00 92.62 296 TRP A CA 1
ATOM 2377 C C . TRP A 1 296 ? -14.372 11.853 4.861 1.00 92.62 296 TRP A C 1
ATOM 2379 O O . TRP A 1 296 ? -13.264 12.254 5.221 1.00 92.62 296 TRP A O 1
ATOM 2389 N N . THR A 1 297 ? -15.164 12.567 4.064 1.00 89.81 297 THR A N 1
ATOM 2390 C CA . THR A 1 297 ? -14.867 13.941 3.659 1.00 89.81 297 THR A CA 1
ATOM 2391 C C . THR A 1 297 ? -15.877 14.895 4.277 1.00 89.81 297 THR A C 1
ATOM 2393 O O . THR A 1 297 ? -17.082 14.706 4.136 1.00 89.81 297 THR A O 1
ATOM 2396 N N . GLU A 1 298 ? -15.386 15.945 4.924 1.00 87.81 298 GLU A N 1
ATOM 2397 C CA . GLU A 1 298 ? -16.189 17.023 5.495 1.00 87.81 298 GLU A CA 1
ATOM 2398 C C . GLU A 1 298 ? -15.612 18.363 5.032 1.00 87.81 298 GLU A C 1
ATOM 2400 O O . GLU A 1 298 ? -14.422 18.627 5.188 1.00 87.81 298 GLU A O 1
ATOM 2405 N N . GLN A 1 299 ? -16.442 19.201 4.399 1.00 87.44 299 GLN A N 1
ATOM 2406 C CA . GLN A 1 299 ? -16.034 20.513 3.864 1.00 87.44 299 GLN A CA 1
ATOM 2407 C C . GLN A 1 299 ? -14.782 20.454 2.960 1.00 87.44 299 GLN A C 1
ATOM 2409 O O . GLN A 1 299 ? -13.927 21.336 2.987 1.00 87.44 299 GLN A O 1
ATOM 2414 N N . GLY A 1 300 ? -14.655 19.383 2.168 1.00 84.81 300 GLY A N 1
ATOM 2415 C CA . GLY A 1 300 ? -13.514 19.162 1.272 1.00 84.81 300 GLY A CA 1
ATOM 2416 C C . GLY A 1 300 ? -12.238 18.665 1.961 1.00 84.81 300 GLY A C 1
ATOM 2417 O O . GLY A 1 300 ? -11.244 18.434 1.279 1.00 84.81 300 GLY A O 1
ATOM 2418 N N . LYS A 1 301 ? -12.252 18.460 3.282 1.00 88.25 301 LYS A N 1
ATOM 2419 C CA . LYS A 1 301 ? -11.139 17.883 4.040 1.00 88.25 301 LYS A CA 1
ATOM 2420 C C . LYS A 1 301 ? -11.401 16.418 4.342 1.00 88.25 301 LYS A C 1
ATOM 2422 O O . LYS A 1 301 ? -12.529 16.027 4.632 1.00 88.25 301 LYS A O 1
ATOM 2427 N N . ILE A 1 302 ? -10.351 15.611 4.280 1.00 90.31 302 ILE A N 1
ATOM 2428 C CA . ILE A 1 302 ? -10.408 14.212 4.694 1.00 90.31 302 ILE A CA 1
ATOM 2429 C C . ILE A 1 302 ? -10.276 14.160 6.209 1.00 90.31 302 ILE A C 1
ATOM 2431 O O . ILE A 1 302 ? -9.375 14.772 6.778 1.00 90.31 302 ILE A O 1
ATOM 2435 N N . ILE A 1 303 ? -11.182 13.425 6.842 1.00 92.31 303 ILE A N 1
ATOM 2436 C CA . ILE A 1 303 ? -11.176 13.175 8.277 1.00 92.31 303 ILE A CA 1
ATOM 2437 C C . ILE A 1 303 ? -11.089 11.674 8.494 1.00 92.31 303 ILE A C 1
ATOM 2439 O O . ILE A 1 303 ? -11.745 10.895 7.798 1.00 92.31 303 ILE A O 1
ATOM 2443 N N . THR A 1 304 ? -10.287 11.279 9.475 1.00 94.56 304 THR A N 1
ATOM 2444 C CA . THR A 1 304 ? -10.174 9.907 9.954 1.00 94.56 304 THR A CA 1
ATOM 2445 C C . THR A 1 304 ? -10.501 9.827 11.436 1.00 94.56 304 THR A C 1
ATOM 2447 O O . THR A 1 304 ? -10.222 10.737 12.215 1.00 94.56 304 THR A O 1
ATOM 2450 N N . LYS A 1 305 ? -11.112 8.714 11.842 1.00 94.00 305 LYS A N 1
ATOM 2451 C CA . LYS A 1 305 ? -11.410 8.429 13.244 1.00 94.00 305 LYS A CA 1
ATOM 2452 C C . LYS A 1 305 ? -11.217 6.950 13.537 1.00 94.00 305 LYS A C 1
ATOM 2454 O O . LYS A 1 305 ? -11.760 6.099 12.830 1.00 94.00 305 LYS A O 1
ATOM 2459 N N . LEU A 1 306 ? -10.483 6.647 14.607 1.00 95.75 306 LEU A N 1
ATOM 2460 C CA . LEU A 1 306 ? -10.448 5.302 15.170 1.00 95.75 306 LEU A CA 1
ATOM 2461 C C . LEU A 1 306 ? -11.826 4.979 15.752 1.00 95.75 306 LEU A C 1
ATOM 2463 O O . LEU A 1 306 ? -12.306 5.672 16.648 1.00 95.75 306 LEU A O 1
ATOM 2467 N N . GLN A 1 307 ? -12.462 3.943 15.217 1.00 95.06 307 GLN A N 1
ATOM 2468 C CA . GLN A 1 307 ? -13.776 3.506 15.664 1.00 95.06 307 GLN A CA 1
ATOM 2469 C C . GLN A 1 307 ? -13.696 2.373 16.677 1.00 95.06 307 GLN A C 1
ATOM 2471 O O . GLN A 1 307 ? -14.517 2.320 17.587 1.00 95.06 307 GLN A O 1
ATOM 2476 N N . ASP A 1 308 ? -12.782 1.431 16.466 1.00 95.06 308 ASP A N 1
ATOM 2477 C CA . ASP A 1 308 ? -12.663 0.252 17.315 1.00 95.06 308 ASP A CA 1
ATOM 2478 C C . ASP A 1 308 ? -11.255 -0.346 17.231 1.00 95.06 308 ASP A C 1
ATOM 2480 O O . ASP A 1 308 ? -10.561 -0.184 16.223 1.00 95.06 308 ASP A O 1
ATOM 2484 N N . LYS A 1 309 ? -10.871 -1.066 18.281 1.00 96.69 309 LYS A N 1
ATOM 2485 C CA . LYS A 1 309 ? -9.639 -1.846 18.387 1.00 96.69 309 LYS A CA 1
ATOM 2486 C C . LYS A 1 309 ? -9.988 -3.159 19.079 1.00 96.69 309 LYS A C 1
ATOM 2488 O O . LYS A 1 309 ? -10.490 -3.150 20.199 1.00 96.69 309 LYS A O 1
ATOM 2493 N N . PHE A 1 310 ? -9.712 -4.288 18.432 1.00 97.25 310 PHE A N 1
ATOM 2494 C CA . PHE A 1 310 ? -10.052 -5.596 18.993 1.00 97.25 310 PHE A CA 1
ATOM 2495 C C . PHE A 1 310 ? -9.011 -6.669 18.673 1.00 97.25 310 PHE A C 1
ATOM 2497 O O . PHE A 1 310 ? -8.377 -6.659 17.618 1.00 97.25 310 PHE A O 1
ATOM 2504 N N . GLN A 1 311 ? -8.883 -7.643 19.576 1.00 97.81 311 GLN A N 1
ATOM 2505 C CA . GLN A 1 311 ? -8.003 -8.796 19.409 1.00 97.81 311 GLN A CA 1
ATOM 2506 C C . GLN A 1 311 ? -8.622 -9.804 18.429 1.00 97.81 311 GLN A C 1
ATOM 2508 O O . GLN A 1 311 ? -9.547 -10.548 18.770 1.00 97.81 311 GLN A O 1
ATOM 2513 N N . ALA A 1 312 ? -8.128 -9.844 17.192 1.00 97.19 312 ALA A N 1
ATOM 2514 C CA . ALA A 1 312 ? -8.613 -10.782 16.183 1.00 97.19 312 ALA A CA 1
ATOM 2515 C C . ALA A 1 312 ? -7.927 -12.147 16.319 1.00 97.19 312 ALA A C 1
ATOM 2517 O O . ALA A 1 312 ? -8.578 -13.192 16.311 1.00 97.19 312 ALA A O 1
ATOM 2518 N N . ILE A 1 313 ? -6.614 -12.149 16.481 1.00 97.50 313 ILE A N 1
ATOM 2519 C CA . ILE A 1 313 ? -5.730 -13.317 16.584 1.00 97.50 313 ILE A CA 1
ATOM 2520 C C . ILE A 1 313 ? -5.033 -13.249 17.956 1.00 97.50 313 ILE A C 1
ATOM 2522 O O . ILE A 1 313 ? -4.979 -12.158 18.487 1.00 97.50 313 ILE A O 1
ATOM 2526 N N . PRO A 1 314 ? -4.566 -14.333 18.600 1.00 97.25 314 PRO A N 1
ATOM 2527 C CA . PRO A 1 314 ? -3.813 -14.219 19.859 1.00 97.25 314 PRO A CA 1
ATOM 2528 C C . PRO A 1 314 ? -2.604 -13.269 19.791 1.00 97.25 314 PRO A C 1
ATOM 2530 O O . PRO A 1 314 ? -2.041 -13.069 18.720 1.00 97.25 314 PRO A O 1
ATOM 2533 N N . GLU A 1 315 ? -2.218 -12.702 20.935 1.00 95.81 315 GLU A N 1
ATOM 2534 C CA . GLU A 1 315 ? -1.178 -11.661 21.052 1.00 95.81 315 GLU A CA 1
ATOM 2535 C C . GLU A 1 315 ? 0.220 -12.129 20.607 1.00 95.81 315 GLU A C 1
ATOM 2537 O O . GLU A 1 315 ? 1.022 -11.340 20.117 1.00 95.81 315 GLU A O 1
ATOM 2542 N N . ASP A 1 316 ? 0.497 -13.434 20.698 1.00 94.94 316 ASP A N 1
ATOM 2543 C CA . ASP A 1 316 ? 1.753 -14.060 20.270 1.00 94.94 316 ASP A CA 1
ATOM 2544 C C . ASP A 1 316 ? 1.835 -14.317 18.752 1.00 94.94 316 ASP A C 1
ATOM 2546 O O . ASP A 1 316 ? 2.788 -14.934 18.269 1.00 94.94 316 ASP A O 1
ATOM 2550 N N . GLU A 1 317 ? 0.828 -13.892 17.984 1.00 97.12 317 GLU A N 1
ATOM 2551 C CA . GLU A 1 317 ? 0.690 -14.206 16.567 1.00 97.12 317 GLU A CA 1
ATOM 2552 C C . GLU A 1 317 ? 0.487 -12.952 15.702 1.00 97.12 317 GLU A C 1
ATOM 2554 O O . GLU A 1 317 ? -0.541 -12.279 15.745 1.00 97.12 317 GLU A O 1
ATOM 2559 N N . GLU A 1 318 ? 1.439 -12.719 14.801 1.00 97.81 318 GLU A N 1
ATOM 2560 C CA . GLU A 1 318 ? 1.347 -11.679 13.778 1.00 97.81 318 GLU A CA 1
ATOM 2561 C C . GLU A 1 318 ? 0.231 -11.957 12.758 1.00 97.81 318 GLU A C 1
ATOM 2563 O O . GLU A 1 318 ? 0.090 -13.072 12.233 1.00 97.81 318 GLU A O 1
ATOM 2568 N N . ILE A 1 319 ? -0.513 -10.904 12.402 1.00 98.62 319 ILE A N 1
ATOM 2569 C CA . ILE A 1 319 ? -1.424 -10.925 11.257 1.00 98.62 319 ILE A CA 1
ATOM 2570 C C . ILE A 1 319 ? -0.602 -10.861 9.970 1.00 98.62 319 ILE A C 1
ATOM 2572 O O . ILE A 1 319 ? -0.005 -9.836 9.644 1.00 98.62 319 ILE A O 1
ATOM 2576 N N . LYS A 1 320 ? -0.613 -11.963 9.215 1.00 97.75 320 LYS A N 1
ATOM 2577 C CA . LYS A 1 320 ? 0.175 -12.146 7.987 1.00 97.75 320 LYS A CA 1
ATOM 2578 C C . LYS A 1 320 ? -0.618 -11.936 6.705 1.00 97.75 320 LYS A C 1
ATOM 2580 O O . LYS A 1 320 ? -0.023 -11.637 5.674 1.00 97.75 320 LYS A O 1
ATOM 2585 N N . ALA A 1 321 ? -1.938 -12.085 6.746 1.00 98.00 321 ALA A N 1
ATOM 2586 C CA . ALA A 1 321 ? -2.801 -11.784 5.611 1.00 98.00 321 ALA A CA 1
ATOM 2587 C C . ALA A 1 321 ? -4.159 -11.267 6.082 1.00 98.00 321 ALA A C 1
ATOM 2589 O O . ALA A 1 321 ? -4.673 -11.682 7.125 1.00 98.00 321 ALA A O 1
ATOM 2590 N N . MET A 1 322 ? -4.736 -10.369 5.288 1.00 98.19 322 MET A N 1
ATOM 2591 C CA . MET A 1 322 ? -6.084 -9.857 5.481 1.00 98.19 322 MET A CA 1
ATOM 2592 C C . MET A 1 322 ? -6.784 -9.762 4.132 1.00 98.19 322 MET A C 1
ATOM 2594 O O . MET A 1 322 ? -6.172 -9.341 3.158 1.00 98.19 322 MET A O 1
ATOM 2598 N N . GLU A 1 323 ? -8.061 -10.121 4.100 1.00 97.12 323 GLU A N 1
ATOM 2599 C CA . GLU A 1 323 ? -8.932 -9.940 2.939 1.00 97.12 323 GLU A CA 1
ATOM 2600 C C . GLU A 1 323 ? -10.300 -9.420 3.371 1.00 97.12 323 GLU A C 1
ATOM 2602 O O . GLU A 1 323 ? -10.736 -9.638 4.502 1.00 97.12 323 GLU A O 1
ATOM 2607 N N . ILE A 1 324 ? -10.998 -8.738 2.468 1.00 95.62 324 ILE A N 1
ATOM 2608 C CA . ILE A 1 324 ? -12.305 -8.133 2.741 1.00 95.62 324 ILE A CA 1
ATOM 2609 C C . ILE A 1 324 ? -13.323 -8.541 1.683 1.00 95.62 324 ILE A C 1
ATOM 2611 O O . ILE A 1 324 ? -13.050 -8.573 0.486 1.00 95.62 324 ILE A O 1
ATOM 2615 N N . SER A 1 325 ? -14.534 -8.862 2.129 1.00 93.88 325 SER A N 1
ATOM 2616 C CA . SER A 1 325 ? -15.646 -9.194 1.248 1.00 93.88 325 SER A CA 1
ATOM 2617 C C . SER A 1 325 ? -16.854 -8.340 1.582 1.00 93.88 325 SER A C 1
ATOM 2619 O O . SER A 1 325 ? -17.593 -8.631 2.525 1.00 93.88 325 SER A O 1
ATOM 2621 N N . SER A 1 326 ? -17.119 -7.336 0.744 1.00 88.94 326 SER A N 1
ATOM 2622 C CA . SER A 1 326 ? -18.354 -6.545 0.806 1.00 88.94 326 SER A CA 1
ATOM 2623 C C . SER A 1 326 ? -19.586 -7.434 0.628 1.00 88.94 326 SER A C 1
ATOM 2625 O O . SER A 1 326 ? -20.608 -7.223 1.272 1.00 88.94 326 SER A O 1
ATOM 2627 N N . LYS A 1 327 ? -19.500 -8.487 -0.199 1.00 90.50 327 LYS A N 1
ATOM 2628 C CA . LYS A 1 327 ? -20.611 -9.430 -0.414 1.00 90.50 327 LYS A CA 1
ATOM 2629 C C . LYS A 1 327 ? -20.980 -10.183 0.865 1.00 90.50 327 LYS A C 1
ATOM 2631 O O . LYS A 1 327 ? -22.157 -10.409 1.121 1.00 90.50 327 LYS A O 1
ATOM 2636 N N . HIS A 1 328 ? -19.982 -10.596 1.642 1.00 93.12 328 HIS A N 1
ATOM 2637 C CA . HIS A 1 328 ? -20.189 -11.349 2.881 1.00 93.12 328 HIS A CA 1
ATOM 2638 C C . HIS A 1 328 ? -20.171 -10.464 4.125 1.00 93.12 328 HIS A C 1
ATOM 2640 O O . HIS A 1 328 ? -20.241 -10.986 5.234 1.00 93.12 328 HIS A O 1
ATOM 2646 N N . GLN A 1 329 ? -20.064 -9.143 3.945 1.00 92.00 329 GLN A N 1
ATOM 2647 C CA . GLN A 1 329 ? -19.952 -8.166 5.025 1.00 92.00 329 GLN A CA 1
ATOM 2648 C C . GLN A 1 329 ? -18.937 -8.624 6.084 1.00 92.00 329 GLN A C 1
ATOM 2650 O O . GLN A 1 329 ? -19.231 -8.635 7.275 1.00 92.00 329 GLN A O 1
ATOM 2655 N N . SER A 1 330 ? -17.767 -9.093 5.645 1.00 96.06 330 SER A N 1
ATOM 2656 C CA . SER A 1 330 ? -16.775 -9.735 6.513 1.00 96.06 330 SER A CA 1
ATOM 2657 C C . SER A 1 330 ? -15.350 -9.398 6.097 1.00 96.06 330 SER A C 1
ATOM 2659 O O . SER A 1 330 ? -15.058 -9.318 4.902 1.00 96.06 330 SER A O 1
ATOM 2661 N N . ILE A 1 331 ? -14.467 -9.286 7.087 1.00 97.62 331 ILE A N 1
ATOM 2662 C CA . ILE A 1 331 ? -13.020 -9.387 6.898 1.00 97.62 331 ILE A CA 1
ATOM 2663 C C . ILE A 1 331 ? -12.546 -10.787 7.288 1.00 97.62 331 ILE A C 1
ATOM 2665 O O . ILE A 1 331 ? -13.123 -11.436 8.163 1.00 97.62 331 ILE A O 1
ATOM 2669 N N . TYR A 1 332 ? -11.477 -11.233 6.650 1.00 98.38 332 TYR A N 1
ATOM 2670 C CA . TYR A 1 332 ? -10.775 -12.471 6.944 1.00 98.38 332 TYR A CA 1
ATOM 2671 C C . TYR A 1 332 ? -9.366 -12.104 7.376 1.00 98.38 332 TYR A C 1
ATOM 2673 O O . TYR A 1 332 ? -8.679 -11.374 6.670 1.00 98.38 332 TYR A O 1
ATOM 2681 N N . VAL A 1 333 ? -8.951 -12.583 8.540 1.00 98.44 333 VAL A N 1
ATOM 2682 C CA . VAL A 1 333 ? -7.660 -12.269 9.154 1.00 98.44 333 VAL A CA 1
ATOM 2683 C C . VAL A 1 333 ? -6.929 -13.578 9.394 1.00 98.44 333 VAL A C 1
ATOM 2685 O O . VAL A 1 333 ? -7.508 -14.508 9.959 1.00 98.44 333 VAL A O 1
ATOM 2688 N N . ALA A 1 334 ? -5.677 -13.669 8.958 1.00 98.50 334 ALA A N 1
ATOM 2689 C CA . ALA A 1 334 ? -4.893 -14.892 9.045 1.00 98.50 334 ALA A CA 1
ATOM 2690 C C . ALA A 1 334 ? -3.537 -14.666 9.716 1.00 98.50 334 ALA A C 1
ATOM 2692 O O . ALA A 1 334 ? -2.843 -13.686 9.439 1.00 98.50 334 ALA A O 1
ATOM 2693 N N . SER A 1 335 ? -3.152 -15.627 10.551 1.00 98.06 335 SER A N 1
ATOM 2694 C CA . SER A 1 335 ? -1.796 -15.809 11.066 1.00 98.06 335 SER A CA 1
ATOM 2695 C C . SER A 1 335 ? -1.164 -17.049 10.428 1.00 98.06 335 SER A C 1
ATOM 2697 O O . SER A 1 335 ? -1.772 -17.726 9.598 1.00 98.06 335 SER A O 1
ATOM 2699 N N . ALA A 1 336 ? 0.050 -17.404 10.852 1.00 96.88 336 ALA A N 1
ATOM 2700 C CA . ALA A 1 336 ? 0.673 -18.664 10.443 1.00 96.88 336 ALA A CA 1
ATOM 2701 C C . ALA A 1 336 ? -0.092 -19.919 10.917 1.00 96.88 336 ALA A C 1
ATOM 2703 O O . ALA A 1 336 ? 0.142 -21.003 10.390 1.00 96.88 336 ALA A O 1
ATOM 2704 N N . ARG A 1 337 ? -0.967 -19.797 11.925 1.00 96.94 337 ARG A N 1
ATOM 2705 C CA . ARG A 1 337 ? -1.619 -20.940 12.585 1.00 96.94 337 ARG A CA 1
ATOM 2706 C C . ARG A 1 337 ? -3.126 -20.999 12.369 1.00 96.94 337 ARG A C 1
ATOM 2708 O O . ARG A 1 337 ? -3.718 -22.056 12.572 1.00 96.94 337 ARG A O 1
ATOM 2715 N N . ARG A 1 338 ? -3.772 -19.885 12.016 1.00 96.31 338 ARG A N 1
ATOM 2716 C CA . ARG A 1 338 ? -5.237 -19.821 11.957 1.00 96.31 338 ARG A CA 1
ATOM 2717 C C . ARG A 1 338 ? -5.749 -18.752 11.004 1.00 96.31 338 ARG A C 1
ATOM 2719 O O . ARG A 1 338 ? -5.057 -17.787 10.695 1.00 96.31 338 ARG A O 1
ATOM 2726 N N . VAL A 1 339 ? -7.010 -18.907 10.621 1.00 98.06 339 VAL A N 1
ATOM 2727 C CA . VAL A 1 339 ? -7.798 -17.906 9.898 1.00 98.06 339 VAL A CA 1
ATOM 2728 C C . VAL A 1 339 ? -9.057 -17.627 10.710 1.00 98.06 339 VAL A C 1
ATOM 2730 O O . VAL A 1 339 ? -9.685 -18.557 11.216 1.00 98.06 339 VAL A O 1
ATOM 2733 N N . LYS A 1 340 ? -9.437 -16.357 10.840 1.00 97.69 340 LYS A N 1
ATOM 2734 C CA . LYS A 1 340 ? -10.710 -15.942 11.430 1.00 97.69 340 LYS A CA 1
ATOM 2735 C C . LYS A 1 340 ? -11.493 -15.066 10.468 1.00 97.69 340 LYS A C 1
ATOM 2737 O O . LYS A 1 340 ? -10.934 -14.180 9.831 1.00 97.69 340 LYS A O 1
ATOM 2742 N N . GLN A 1 341 ? -12.799 -15.294 10.421 1.00 97.69 341 GLN A N 1
ATOM 2743 C CA . GLN A 1 341 ? -13.759 -14.407 9.778 1.00 97.69 341 GLN A CA 1
ATOM 2744 C C . GLN A 1 341 ? -14.378 -13.490 10.835 1.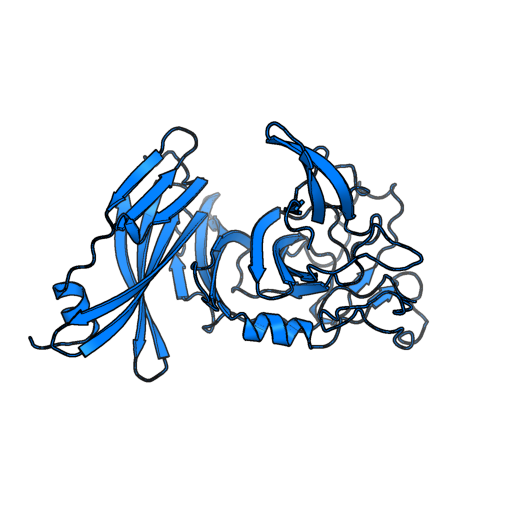00 97.69 341 GLN A C 1
ATOM 2746 O O . GLN A 1 341 ? -14.783 -13.953 11.901 1.00 97.69 341 GLN A O 1
ATOM 2751 N N . ILE A 1 342 ? -14.461 -12.195 10.540 1.00 96.50 342 ILE A N 1
ATOM 2752 C CA . ILE A 1 342 ? -14.988 -11.173 11.445 1.00 96.50 342 ILE A CA 1
ATOM 2753 C C . ILE A 1 342 ? -15.992 -10.317 10.677 1.00 96.50 342 ILE A C 1
ATOM 2755 O O . ILE A 1 342 ? -15.689 -9.791 9.607 1.00 96.50 342 ILE A O 1
ATOM 2759 N N . ASN A 1 343 ? -17.193 -10.161 11.229 1.00 94.38 343 ASN A N 1
ATOM 2760 C CA . ASN A 1 343 ? -18.262 -9.403 10.585 1.00 94.38 343 ASN A CA 1
ATOM 2761 C C . ASN A 1 343 ? -17.969 -7.895 10.579 1.00 94.38 343 ASN A C 1
ATOM 2763 O O . ASN A 1 343 ? -17.674 -7.292 11.613 1.00 94.38 343 ASN A O 1
ATOM 2767 N N . MET A 1 344 ? -18.158 -7.265 9.423 1.00 89.12 344 MET A N 1
ATOM 2768 C CA . MET A 1 344 ? -18.139 -5.818 9.257 1.00 89.12 344 MET A CA 1
ATOM 2769 C C . MET A 1 344 ? -19.450 -5.238 9.783 1.00 89.12 344 MET A C 1
ATOM 2771 O O . MET A 1 344 ? -20.481 -5.270 9.119 1.00 89.12 344 MET A O 1
ATOM 2775 N N . LYS A 1 345 ? -19.438 -4.712 11.008 1.00 82.38 345 LYS A N 1
ATOM 2776 C CA . LYS A 1 345 ? -20.599 -4.007 11.568 1.00 82.38 345 LYS A CA 1
ATOM 2777 C C . LYS A 1 345 ? -20.411 -2.504 11.450 1.00 82.38 345 LYS A C 1
ATOM 2779 O O . LYS A 1 345 ? -19.474 -1.961 12.026 1.00 82.38 345 LYS A O 1
ATOM 2784 N N . ILE A 1 346 ? -21.312 -1.821 10.755 1.00 82.81 346 ILE A N 1
ATOM 2785 C CA . ILE A 1 346 ? -21.423 -0.355 10.788 1.00 82.81 346 ILE A CA 1
ATOM 2786 C C . ILE A 1 346 ? -22.864 -0.028 11.135 1.00 82.81 346 ILE A C 1
ATOM 2788 O O . ILE A 1 346 ? -23.754 -0.205 10.294 1.00 82.81 346 ILE A O 1
ATOM 2792 N N . SER A 1 347 ? -23.078 0.387 12.383 1.00 84.62 347 SER A N 1
ATOM 2793 C CA . SER A 1 347 ? -24.389 0.799 12.871 1.00 84.62 347 SER A CA 1
ATOM 2794 C C . SER A 1 347 ? -24.789 2.141 12.266 1.00 84.62 347 SER A C 1
ATOM 2796 O O . SER A 1 347 ? -23.943 2.977 11.947 1.00 84.62 347 SER A O 1
ATOM 2798 N N . GLU A 1 348 ? -26.093 2.350 12.110 1.00 85.88 348 GLU A N 1
ATOM 2799 C CA . GLU A 1 348 ? -26.619 3.659 11.722 1.00 85.88 348 GLU A CA 1
ATOM 2800 C C . GLU A 1 348 ? -26.332 4.712 12.792 1.00 85.88 348 GLU A C 1
ATOM 2802 O O . GLU A 1 348 ? -25.986 5.832 12.440 1.00 85.88 348 GLU A O 1
ATOM 2807 N N . ASP A 1 349 ? -26.366 4.344 14.077 1.00 86.88 349 ASP A N 1
ATOM 2808 C CA . ASP A 1 349 ? -26.045 5.251 15.188 1.00 86.88 349 ASP A CA 1
ATOM 2809 C C . ASP A 1 349 ? -24.629 5.821 15.089 1.00 86.88 349 ASP A C 1
ATOM 2811 O O . ASP A 1 349 ? -24.408 7.001 15.361 1.00 86.88 349 ASP A O 1
ATOM 2815 N N . LEU A 1 350 ? -23.670 5.006 14.632 1.00 86.69 350 LEU A N 1
ATOM 2816 C CA . LEU A 1 350 ? -22.323 5.488 14.356 1.00 86.69 350 LEU A CA 1
ATOM 2817 C C . LEU A 1 350 ? -22.345 6.553 13.256 1.00 86.69 350 LEU A C 1
ATOM 2819 O O . LEU A 1 350 ? -21.747 7.611 13.418 1.00 86.69 350 LEU A O 1
ATOM 2823 N N . ILE A 1 351 ? -23.045 6.297 12.150 1.00 87.69 351 ILE A N 1
ATOM 2824 C CA . ILE A 1 351 ? -23.133 7.248 11.034 1.00 87.69 351 ILE A CA 1
ATOM 2825 C C . ILE A 1 351 ? -23.818 8.539 11.491 1.00 87.69 351 ILE A C 1
ATOM 2827 O O . ILE A 1 351 ? -23.315 9.626 11.226 1.00 87.69 351 ILE A O 1
ATOM 2831 N N . LYS A 1 352 ? -24.915 8.440 12.244 1.00 88.44 352 LYS A N 1
ATOM 2832 C CA . LYS A 1 352 ? -25.607 9.603 12.809 1.00 88.44 352 LYS A CA 1
ATOM 2833 C C . LYS A 1 352 ? -24.683 10.432 13.692 1.00 88.44 352 LYS A C 1
ATOM 2835 O O . LYS A 1 352 ? -24.640 11.648 13.544 1.00 88.44 352 LYS A O 1
ATOM 2840 N N . SER A 1 353 ? -23.899 9.776 14.549 1.00 87.31 353 SER A N 1
ATOM 2841 C CA . SER A 1 353 ? -22.919 10.439 15.410 1.00 87.31 353 SER A CA 1
ATOM 2842 C C . SER A 1 353 ? -21.784 11.099 14.624 1.00 87.31 353 SER A C 1
ATOM 2844 O O . SER A 1 353 ? -21.405 12.216 14.959 1.00 87.31 353 SER A O 1
ATOM 2846 N N . LEU A 1 354 ? -21.248 10.446 13.588 1.00 86.50 354 LEU A N 1
ATOM 2847 C CA . LEU A 1 354 ? -20.157 10.998 12.774 1.00 86.50 354 LEU A CA 1
ATOM 2848 C C . LEU A 1 354 ? -20.589 12.239 11.986 1.00 86.50 354 LEU A C 1
ATOM 2850 O O . LEU A 1 354 ? -19.809 13.174 11.855 1.00 86.50 354 LEU A O 1
ATOM 2854 N N . PHE A 1 355 ? -21.828 12.253 11.491 1.00 85.31 355 PHE A N 1
ATOM 2855 C CA . PHE A 1 355 ? -22.357 13.318 10.634 1.00 85.31 355 PHE A CA 1
ATOM 2856 C C . PHE A 1 355 ? -23.322 14.269 11.361 1.00 85.31 355 PHE A C 1
ATOM 2858 O O . PHE A 1 355 ? -23.990 15.074 10.717 1.00 85.31 355 PHE A O 1
ATOM 2865 N N . ASN A 1 356 ? -23.413 14.185 12.695 1.00 85.38 356 ASN A N 1
ATOM 2866 C CA . ASN A 1 356 ? -24.316 14.987 13.533 1.00 85.38 356 ASN A CA 1
ATOM 2867 C C . ASN A 1 356 ? -25.783 15.001 13.041 1.00 85.38 356 ASN A C 1
ATOM 2869 O O . ASN A 1 356 ? -26.464 16.031 13.084 1.00 85.38 356 ASN A O 1
ATOM 2873 N N . LEU A 1 357 ? -26.281 13.854 12.570 1.00 85.75 357 LEU A N 1
ATOM 2874 C CA . LEU A 1 357 ? -27.654 13.694 12.083 1.00 85.75 357 LEU A CA 1
ATOM 2875 C C . LEU A 1 357 ? -28.612 13.545 13.278 1.00 85.75 357 LEU A C 1
ATOM 2877 O O . LEU A 1 357 ? -28.318 12.820 14.224 1.00 85.75 357 LEU A O 1
ATOM 2881 N N . LYS A 1 358 ? -29.747 14.259 13.250 1.00 81.19 358 LYS A N 1
ATOM 2882 C CA . LYS A 1 358 ? -30.697 14.369 14.382 1.00 81.19 358 LYS A CA 1
ATOM 2883 C C . LYS A 1 358 ? -31.954 13.498 14.272 1.00 81.19 358 LYS A C 1
ATOM 2885 O O . LYS A 1 358 ? -32.864 13.636 15.085 1.00 81.19 358 LYS A O 1
ATOM 2890 N N . CYS A 1 359 ? -32.008 12.629 13.275 1.00 81.50 359 CYS A N 1
ATOM 2891 C CA . CYS A 1 359 ? -32.908 11.482 13.241 1.00 81.50 359 CYS A CA 1
ATOM 2892 C C . CYS A 1 359 ? -32.096 10.219 13.547 1.00 81.50 359 CYS A C 1
ATOM 2894 O O . CYS A 1 359 ? -32.719 9.177 13.814 1.00 81.50 359 CYS A O 1
#

Foldseek 3Di:
DPPQKDKDWFQDADPDPLQQFDFRIKIWIWGQDPPRDTDTDAMATAHGQWPLHDRRQWDWADWDDDDQKIKTKTKHWDPDPLVVLEDETDSDDSPPVPDPPPRPDDTAMFIKMKMAGPLAQDEPVCRRYTLAIAMETEDAPRFRDWQHWDAAPDPGFKIKTKTKDWDADPVRDIFMKMFIFMFGNVLVLVQLLAAFRQYDYPVCPPDDRPDDDDDGDSDNDNDCHPVPPPDPHTRYGSDYGYTPDPHGLDMDPRHPKGFRYKDKDWDWDQALNDTFIKMWMWTFIQQQKIWIKIWGDDPNDIHIDTDDIDRRDHRNWGFNDKDDDPPQQWIWTDTPVDIDIDHNDDDSVNVCVVVVPPD

Secondary structure (DSSP, 8-state):
--TTEEEEEEE---SSTT-TT---EEEEEEEEPTTS-EEEEEEEEPPTT-TTS--S--EEEEEEEETTEEEEEEEEE----GGGTEEEE----TT-TT----SSS---EEEEEEEEETT----SS-TTB-SS-EEEEEPBTB--EEEEEEE-SSS--EEEEEEEEEEE-TT--EEEEEEEEEEEHHHHHHHHHSPBPEEEETT-TTS-------PPPSS--S-GGG-----TT--EEEEEE--SBSB-SEEEEEESS-EEEEEEEEEEEEETTEEEEEEEEEEEETTSEEEEEEEEEETTEEEEEEEEEEESS-TTS---EEEEETTTTEEEEE-SS-EEEEE----HHHHHHHTT---

Organism: Aphidius gifuensis (NCBI:txid684658)

Sequence (359 aa):
MDPNGITLYSGVPRFNKSDYYSPSIFRTNFKLKNKGVLDPIDIQTSQNYKRIWPHGDEDYVGSFYVDHQVLFFFQETGSVDENKKIQIIDEISAETHRGHSDIPGGAETYFRVARVCKKDKGTSKKPRTWSTYAKARLNCSSFETMNSIYKIHKNDKFFYGTFSISNYGDDFSKSFDSGICVFHIDDINRAFDGDFMKIYYKNNALSDPVNIPQARPKLCQENLKNYHSTSGDYSTMDTVIEPLMDGPIFELKNEQSYLTKIVADKISKSVCGNVVDLTVIYAGTSQGEVYKIIQWTEQGKIITKLQDKFQAIPEDEEIKAMEISSKHQSIYVASARRVKQINMKISEDLIKSLFNLKC

InterPro domains:
  IPR001627 Sema domain [PF01403] (155-326)
  IPR001627 Sema domain [PS51004] (1-344)
  IPR001627 Sema domain [SM00630] (1-328)
  IPR015943 WD40/YVTN repeat-like-containing domain superfamily [G3DSA:2.130.10.10] (3-345)
  IPR027231 Semaphorin [PTHR11036] (57-344)
  IPR036352 Sema domain superfamily [SSF101912] (48-344)

Radius of gyration: 22.6 Å; chains: 1; bounding box: 68×51×62 Å